Protein AF-A0AAD7CFI3-F1 (afdb_monomer)

Sequence (195 aa):
MQENLNSSLKSLKVAELRDILASVDQPAPKATKPDLIARIVASKEATAAYNAKYAPKDDLLAPPEDLDWDNVNAPEESVEPKPTKPASKPAAEEQAKPVDPPPLTTVAPVTTPAPATNDDELEKRKKRAERFGIPLVEARPPISKKVAPPAAAKQVDVAEKLDSRASKFGTKRAAVEVDEEEESRRKRRAERFGT

Mean predicted aligned error: 23.48 Å

pLDDT: mean 72.65, std 18.02, range [39.97, 97.38]

Structure (mmCIF, N/CA/C/O backbone):
data_AF-A0AAD7CFI3-F1
#
_entry.id   AF-A0AAD7CFI3-F1
#
loop_
_atom_site.group_PDB
_atom_site.id
_atom_site.type_symbol
_atom_site.label_atom_id
_atom_site.label_alt_id
_atom_site.label_comp_id
_atom_site.label_asym_id
_atom_site.label_entity_id
_atom_site.label_seq_id
_atom_site.pdbx_PDB_ins_code
_atom_site.Cartn_x
_atom_site.Cartn_y
_atom_site.Cartn_z
_atom_site.occupancy
_atom_site.B_iso_or_equiv
_atom_site.auth_seq_id
_atom_site.auth_comp_id
_atom_site.auth_asym_id
_atom_site.auth_atom_id
_atom_site.pdbx_PDB_model_num
ATOM 1 N N . MET A 1 1 ? 13.999 8.592 -10.557 1.00 67.50 1 MET A N 1
ATOM 2 C CA . MET A 1 1 ? 12.860 7.831 -11.131 1.00 67.50 1 MET A CA 1
ATOM 3 C C . MET A 1 1 ? 12.320 6.739 -10.204 1.00 67.50 1 MET A C 1
ATOM 5 O O . MET A 1 1 ? 11.107 6.639 -10.081 1.00 67.50 1 MET A O 1
ATOM 9 N N . GL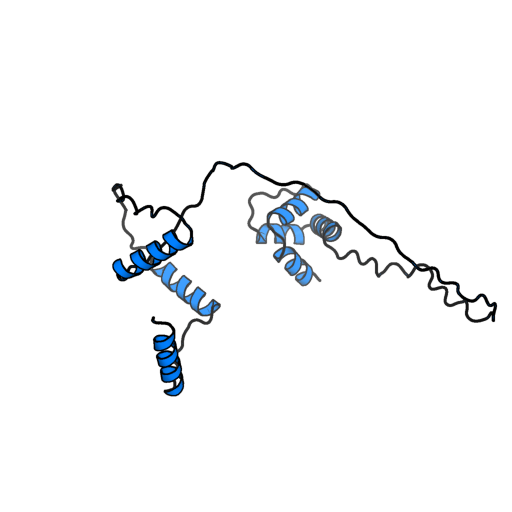N A 1 2 ? 13.160 5.950 -9.520 1.00 81.00 2 GLN A N 1
ATOM 10 C CA . GLN A 1 2 ? 12.676 4.859 -8.653 1.00 81.00 2 GLN A CA 1
ATOM 11 C C . GLN A 1 2 ? 11.820 5.316 -7.461 1.00 81.00 2 GLN A C 1
ATOM 13 O O . GLN A 1 2 ? 10.895 4.603 -7.088 1.00 81.00 2 GLN A O 1
ATOM 18 N N . GLU A 1 3 ? 12.074 6.492 -6.878 1.00 87.62 3 GLU A N 1
ATOM 19 C CA . GLU A 1 3 ? 11.280 6.992 -5.743 1.00 87.62 3 GLU A CA 1
ATOM 20 C C . GLU A 1 3 ? 9.815 7.257 -6.112 1.00 87.62 3 GLU A C 1
ATOM 22 O O . GLU A 1 3 ? 8.919 6.866 -5.362 1.00 87.62 3 GLU A O 1
ATOM 27 N N . ASN A 1 4 ? 9.564 7.824 -7.299 1.00 89.81 4 ASN A N 1
ATOM 28 C CA . ASN A 1 4 ? 8.210 8.056 -7.811 1.00 89.81 4 ASN A CA 1
ATOM 29 C C . ASN A 1 4 ? 7.466 6.732 -8.012 1.00 89.81 4 ASN A C 1
ATOM 31 O O . ASN A 1 4 ? 6.341 6.587 -7.540 1.00 89.81 4 ASN A O 1
ATOM 35 N N . LEU A 1 5 ? 8.128 5.736 -8.613 1.00 91.88 5 LEU A N 1
ATOM 36 C CA . LEU A 1 5 ? 7.579 4.385 -8.752 1.00 91.88 5 LEU A CA 1
ATOM 37 C C . LEU A 1 5 ? 7.242 3.780 -7.381 1.00 91.88 5 LEU A C 1
ATOM 39 O O . LEU A 1 5 ? 6.164 3.228 -7.190 1.00 91.88 5 LEU A O 1
ATOM 43 N N . ASN A 1 6 ? 8.139 3.920 -6.404 1.00 93.38 6 ASN A N 1
ATOM 44 C CA . ASN A 1 6 ? 7.929 3.411 -5.051 1.00 93.38 6 ASN A CA 1
ATOM 45 C C . ASN A 1 6 ? 6.732 4.085 -4.364 1.00 93.38 6 ASN A C 1
ATOM 47 O O . ASN A 1 6 ? 5.983 3.425 -3.648 1.00 93.38 6 ASN A O 1
ATOM 51 N N . SER A 1 7 ? 6.532 5.387 -4.583 1.00 94.62 7 SER A N 1
ATOM 52 C CA . SER A 1 7 ? 5.362 6.118 -4.084 1.00 94.62 7 SER A CA 1
ATOM 53 C C . SER A 1 7 ? 4.061 5.572 -4.684 1.00 94.62 7 SER A C 1
ATOM 55 O O . SER A 1 7 ? 3.131 5.247 -3.943 1.00 94.62 7 SER A O 1
ATOM 57 N N . SER A 1 8 ? 4.026 5.356 -6.002 1.00 93.38 8 SER A N 1
ATOM 58 C CA . SER A 1 8 ? 2.858 4.785 -6.683 1.00 93.38 8 SER A CA 1
ATOM 59 C C . SER A 1 8 ? 2.594 3.320 -6.301 1.00 93.38 8 SER A C 1
ATOM 61 O O . SER A 1 8 ? 1.452 2.918 -6.109 1.00 93.38 8 SER A O 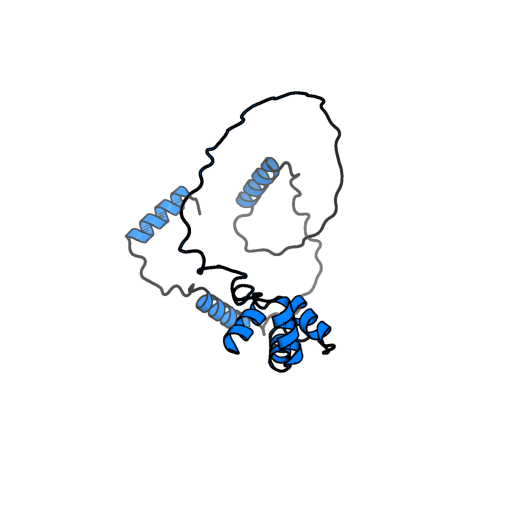1
ATOM 63 N N . LEU A 1 9 ? 3.634 2.513 -6.077 1.00 95.38 9 LEU A N 1
ATOM 64 C CA . LEU A 1 9 ? 3.475 1.144 -5.565 1.00 95.38 9 LEU A CA 1
ATOM 65 C C . LEU A 1 9 ? 2.990 1.120 -4.103 1.00 95.38 9 LEU A C 1
ATOM 67 O O . LEU A 1 9 ? 2.277 0.204 -3.688 1.00 95.38 9 LEU A O 1
ATOM 71 N N . LYS A 1 10 ? 3.337 2.134 -3.301 1.00 96.38 10 LYS A N 1
ATOM 72 C CA . LYS A 1 10 ? 2.855 2.275 -1.916 1.00 96.38 10 LYS A CA 1
ATOM 73 C C . LYS A 1 10 ? 1.387 2.690 -1.837 1.00 96.38 10 LYS A C 1
ATOM 75 O O . LYS A 1 10 ? 0.757 2.363 -0.825 1.00 96.38 10 LYS A O 1
ATOM 80 N N . SER A 1 11 ? 0.833 3.358 -2.849 1.00 95.75 11 SER A N 1
ATOM 81 C CA . SER A 1 11 ? -0.590 3.723 -2.883 1.00 95.75 11 SER A CA 1
ATOM 82 C C . SER A 1 11 ? -1.501 2.566 -3.323 1.00 95.75 11 SER A C 1
ATOM 84 O O . SER A 1 11 ? -2.639 2.498 -2.858 1.00 95.75 11 SER A O 1
ATOM 86 N N . LEU A 1 12 ? -0.991 1.604 -4.101 1.00 96.00 12 LEU A N 1
ATOM 87 C CA . LEU A 1 12 ? -1.715 0.391 -4.519 1.00 96.00 12 LEU A CA 1
ATOM 88 C C . LEU A 1 12 ? -2.088 -0.529 -3.347 1.00 96.00 12 LEU A C 1
ATOM 90 O O . LEU A 1 12 ? -1.440 -0.547 -2.293 1.00 96.00 12 LEU A O 1
ATOM 94 N N . LYS A 1 13 ? -3.129 -1.344 -3.514 1.00 97.38 13 LYS A N 1
ATOM 95 C CA . LYS A 1 13 ? -3.549 -2.351 -2.522 1.00 97.38 13 LYS A CA 1
ATOM 96 C C . LYS A 1 13 ? -2.691 -3.617 -2.622 1.00 97.38 13 LYS A C 1
ATOM 98 O O . LYS A 1 13 ? -2.106 -3.922 -3.651 1.00 97.38 13 LYS A O 1
ATOM 103 N N . VAL A 1 14 ? -2.654 -4.412 -1.545 1.00 95.81 14 VAL A N 1
ATOM 104 C CA . VAL A 1 14 ? -1.916 -5.696 -1.516 1.00 95.81 14 VAL A CA 1
ATOM 105 C C . VAL A 1 14 ? -2.400 -6.663 -2.604 1.00 95.81 14 VAL A C 1
ATOM 107 O O . VAL A 1 14 ? -1.588 -7.412 -3.133 1.00 95.81 14 VAL A O 1
ATOM 110 N N . ALA A 1 15 ? -3.692 -6.638 -2.946 1.00 95.94 15 ALA A N 1
ATOM 111 C CA . ALA 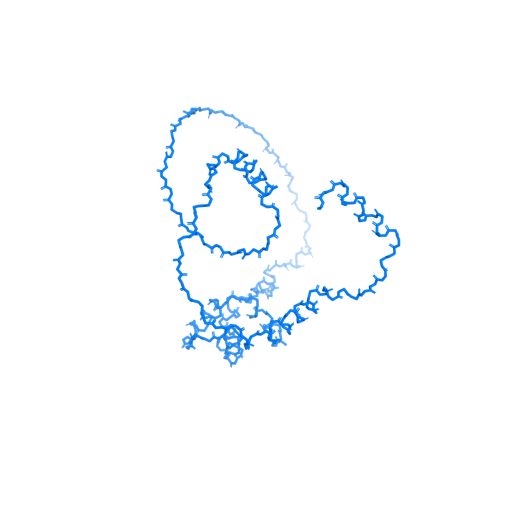A 1 15 ? -4.244 -7.434 -4.042 1.00 95.94 15 ALA A CA 1
ATOM 112 C C . ALA A 1 15 ? -3.621 -7.044 -5.393 1.00 95.94 15 ALA A C 1
ATOM 114 O O . ALA A 1 15 ? -3.042 -7.893 -6.051 1.00 95.94 15 ALA A O 1
ATOM 115 N N . GLU A 1 16 ? -3.602 -5.752 -5.726 1.00 96.50 16 GLU A N 1
ATOM 116 C CA . GLU A 1 16 ? -3.036 -5.241 -6.984 1.00 96.50 16 GLU A CA 1
ATOM 117 C C . GLU A 1 16 ? -1.533 -5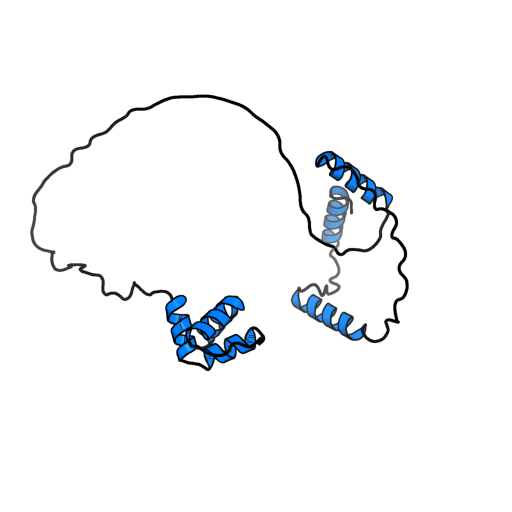.538 -7.103 1.00 96.50 16 GLU A C 1
ATOM 119 O O . GLU A 1 16 ? -1.050 -5.937 -8.159 1.00 96.50 16 GLU A O 1
ATOM 124 N N . LEU A 1 17 ? -0.786 -5.421 -5.998 1.00 96.31 17 LEU A N 1
ATOM 125 C CA . LEU A 1 17 ? 0.632 -5.797 -5.963 1.00 96.31 17 LEU A CA 1
ATOM 126 C C . LEU A 1 17 ? 0.837 -7.297 -6.231 1.00 96.31 17 LEU A C 1
AT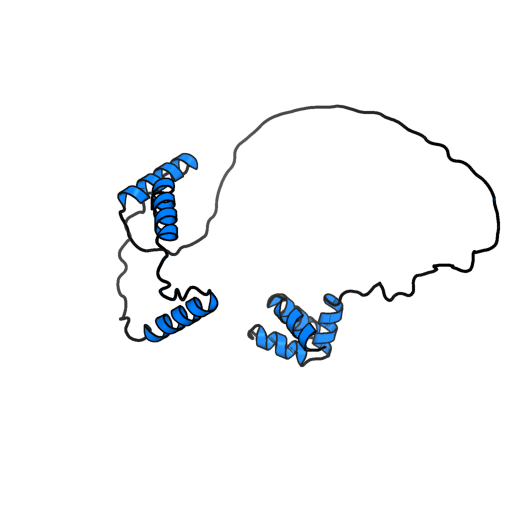OM 128 O O . LEU A 1 17 ? 1.809 -7.680 -6.881 1.00 96.31 17 LEU A O 1
ATOM 132 N N . ARG A 1 18 ? -0.072 -8.156 -5.753 1.00 95.75 18 ARG A N 1
ATOM 133 C CA . ARG A 1 18 ? -0.041 -9.593 -6.065 1.00 95.75 18 ARG A CA 1
ATOM 134 C C . ARG A 1 18 ? -0.427 -9.862 -7.511 1.00 95.75 18 ARG A C 1
ATOM 136 O O . ARG A 1 18 ? 0.218 -10.698 -8.125 1.00 95.75 18 ARG A O 1
ATOM 143 N N . ASP A 1 19 ? -1.396 -9.139 -8.059 1.00 95.81 19 ASP A N 1
ATOM 144 C CA . ASP A 1 19 ? -1.834 -9.297 -9.450 1.00 95.81 19 ASP A CA 1
ATOM 145 C C . ASP A 1 19 ? -0.734 -8.906 -10.446 1.00 95.81 19 ASP A C 1
ATOM 147 O O . ASP A 1 19 ? -0.603 -9.522 -11.504 1.00 95.81 19 ASP A O 1
ATOM 151 N N . ILE A 1 20 ? 0.083 -7.898 -10.116 1.00 95.06 20 ILE A N 1
ATOM 152 C CA . ILE A 1 20 ? 1.267 -7.536 -10.910 1.00 95.06 20 ILE A CA 1
ATOM 153 C C . ILE A 1 20 ? 2.275 -8.688 -10.907 1.00 95.06 20 ILE A C 1
ATOM 155 O O . ILE A 1 20 ? 2.743 -9.081 -11.970 1.00 95.06 20 ILE A O 1
ATOM 159 N N . LEU A 1 21 ? 2.578 -9.267 -9.742 1.00 95.31 21 LEU A N 1
ATOM 160 C CA . LEU A 1 21 ? 3.504 -10.402 -9.646 1.00 95.31 21 LEU A CA 1
ATOM 161 C C . LEU A 1 21 ? 2.945 -11.668 -10.310 1.00 95.31 21 LEU A C 1
ATOM 163 O O . LEU A 1 21 ? 3.682 -12.375 -10.987 1.00 95.31 21 LEU A O 1
ATOM 167 N N . ALA A 1 22 ? 1.642 -11.914 -10.184 1.00 95.38 22 ALA A N 1
ATOM 168 C CA . ALA A 1 22 ? 0.967 -13.023 -10.844 1.00 95.38 22 ALA A CA 1
ATOM 169 C C . ALA A 1 22 ? 1.002 -12.888 -12.373 1.00 95.38 22 ALA A C 1
ATOM 171 O O . ALA A 1 22 ? 1.146 -13.891 -13.05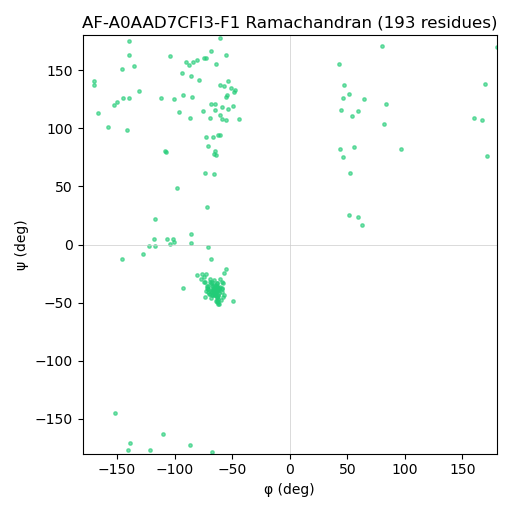6 1.00 95.38 22 ALA A O 1
ATOM 172 N N . SER A 1 23 ? 0.939 -11.667 -12.924 1.00 93.94 23 SER A N 1
ATOM 173 C CA . SER A 1 23 ? 1.035 -11.464 -14.381 1.00 93.94 23 SER A CA 1
ATOM 174 C C . SER A 1 23 ? 2.407 -11.772 -14.990 1.00 93.94 23 SER A C 1
ATOM 176 O O . SER A 1 23 ? 2.511 -11.851 -16.207 1.00 93.94 23 SER A O 1
ATOM 178 N N . VAL A 1 24 ? 3.439 -11.942 -14.162 1.00 95.12 24 VAL A N 1
ATOM 179 C CA . VAL A 1 24 ? 4.794 -12.349 -14.577 1.00 95.12 24 VAL A CA 1
ATOM 180 C C . VAL A 1 24 ? 5.194 -13.694 -13.963 1.00 95.12 24 VAL A C 1
ATOM 182 O O . VAL A 1 24 ? 6.379 -13.973 -13.805 1.00 95.12 24 VAL A O 1
ATOM 185 N N . ASP A 1 25 ? 4.210 -14.504 -13.551 1.00 93.25 25 ASP A N 1
ATOM 186 C CA . ASP A 1 25 ? 4.401 -15.823 -12.929 1.00 93.25 25 ASP A CA 1
ATOM 187 C C . ASP A 1 25 ? 5.378 -15.821 -11.734 1.00 93.25 25 ASP A C 1
ATOM 189 O O . ASP A 1 25 ? 5.985 -16.833 -11.372 1.00 93.25 25 ASP A O 1
ATOM 193 N N . GLN A 1 26 ? 5.520 -14.671 -11.067 1.00 88.69 26 GLN A N 1
ATOM 194 C CA . GLN A 1 26 ? 6.365 -14.529 -9.890 1.00 88.69 26 GLN A CA 1
ATOM 195 C C . GLN A 1 26 ? 5.582 -14.964 -8.647 1.00 88.69 26 GLN A C 1
ATOM 197 O O . GLN A 1 26 ? 4.503 -14.429 -8.367 1.00 88.69 26 GLN A O 1
ATOM 202 N N . PRO A 1 27 ? 6.119 -15.892 -7.833 1.00 84.81 27 PRO A N 1
ATOM 203 C CA . PRO A 1 27 ? 5.420 -16.357 -6.652 1.00 84.81 27 PRO A CA 1
ATOM 204 C C . PRO A 1 27 ? 5.259 -15.206 -5.658 1.00 84.81 27 PRO A C 1
ATOM 206 O O . PRO A 1 27 ? 6.233 -14.634 -5.158 1.00 84.81 27 PRO A O 1
ATOM 209 N N . ALA A 1 28 ? 4.008 -14.902 -5.325 1.00 81.19 28 ALA A N 1
ATOM 210 C CA . ALA A 1 28 ? 3.638 -13.960 -4.281 1.00 81.19 28 ALA A CA 1
ATOM 211 C C . ALA A 1 28 ? 3.092 -14.738 -3.069 1.00 81.19 28 ALA A C 1
ATOM 213 O O . ALA A 1 28 ? 1.873 -14.836 -2.895 1.00 81.19 28 ALA A O 1
ATOM 214 N N . PRO A 1 29 ? 3.962 -15.319 -2.212 1.00 80.62 29 PRO A N 1
ATOM 215 C CA . PRO A 1 29 ? 3.519 -15.914 -0.957 1.00 80.62 29 PRO A CA 1
ATOM 216 C C . PRO A 1 29 ? 2.848 -14.843 -0.081 1.00 80.62 29 PRO A C 1
ATOM 218 O O . PRO A 1 29 ? 2.787 -13.667 -0.445 1.00 80.62 29 PRO A O 1
ATOM 221 N N . LYS A 1 30 ? 2.342 -15.228 1.098 1.00 87.94 30 LYS A N 1
ATOM 222 C CA . LYS A 1 30 ? 1.767 -14.311 2.104 1.00 87.94 30 LYS A CA 1
ATOM 223 C C . LYS A 1 30 ? 2.834 -13.365 2.698 1.00 87.94 30 LYS A C 1
ATOM 225 O O . LYS A 1 30 ? 3.096 -13.384 3.893 1.00 87.94 30 LYS A O 1
ATOM 230 N N . ALA A 1 31 ? 3.457 -12.562 1.848 1.00 93.12 31 ALA A N 1
ATOM 231 C CA . ALA A 1 31 ? 4.435 -11.548 2.166 1.00 93.12 31 ALA A CA 1
ATOM 232 C C . ALA A 1 31 ? 3.720 -10.254 2.562 1.00 93.12 31 ALA A C 1
ATOM 234 O O . ALA A 1 31 ? 2.548 -10.029 2.215 1.00 93.12 31 ALA A O 1
ATOM 235 N N . THR A 1 32 ? 4.421 -9.412 3.311 1.00 95.88 32 THR A N 1
ATOM 236 C CA . THR A 1 32 ? 3.881 -8.121 3.727 1.00 95.88 32 THR A CA 1
ATOM 237 C C . THR A 1 32 ? 3.833 -7.159 2.534 1.00 95.88 32 THR A C 1
ATOM 239 O O . THR A 1 32 ? 4.506 -7.360 1.523 1.00 95.88 32 THR A O 1
ATOM 242 N N . LYS A 1 33 ? 3.026 -6.092 2.622 1.00 95.94 33 LYS A N 1
ATOM 243 C CA . LYS A 1 33 ? 2.964 -5.063 1.568 1.00 95.94 33 LYS A CA 1
ATOM 244 C C . LYS A 1 33 ? 4.356 -4.551 1.137 1.00 95.94 33 LYS A C 1
ATOM 246 O O . LYS A 1 33 ? 4.590 -4.526 -0.070 1.00 95.94 33 LYS A O 1
ATOM 251 N N . PRO A 1 34 ? 5.278 -4.166 2.047 1.00 96.56 34 PRO A N 1
ATOM 252 C CA . PRO A 1 34 ? 6.603 -3.702 1.636 1.00 96.56 34 PRO A CA 1
ATOM 253 C C . PRO A 1 34 ? 7.429 -4.782 0.927 1.00 96.56 34 PRO A C 1
ATOM 255 O O . PRO A 1 34 ? 8.139 -4.446 -0.015 1.00 96.56 34 PRO A O 1
ATOM 258 N N . ASP A 1 35 ? 7.290 -6.061 1.287 1.00 95.94 35 ASP A N 1
ATOM 259 C CA . ASP A 1 35 ? 8.009 -7.154 0.612 1.00 95.94 35 ASP A CA 1
ATOM 260 C C . ASP A 1 35 ? 7.555 -7.331 -0.841 1.00 95.94 35 ASP A C 1
ATOM 262 O O . ASP A 1 35 ? 8.366 -7.593 -1.730 1.00 95.94 35 ASP A O 1
ATOM 266 N N . LEU A 1 36 ? 6.251 -7.179 -1.097 1.00 96.31 36 LEU A N 1
ATOM 267 C CA . LEU A 1 36 ? 5.700 -7.236 -2.453 1.00 96.31 36 LEU A CA 1
ATOM 268 C C . LEU A 1 36 ? 6.211 -6.065 -3.296 1.00 96.31 36 LEU A C 1
ATOM 270 O O . LEU A 1 36 ? 6.613 -6.263 -4.439 1.00 96.31 36 LEU A O 1
ATOM 274 N N . ILE A 1 37 ? 6.261 -4.862 -2.715 1.00 96.44 37 ILE A N 1
ATOM 275 C CA . ILE A 1 37 ? 6.817 -3.675 -3.378 1.00 96.44 37 ILE A CA 1
ATOM 276 C C . ILE A 1 37 ? 8.305 -3.883 -3.677 1.00 96.44 37 ILE A C 1
ATOM 278 O O . ILE A 1 37 ? 8.738 -3.627 -4.797 1.00 96.44 37 ILE A O 1
ATOM 282 N N . ALA A 1 38 ? 9.077 -4.395 -2.715 1.00 95.81 38 ALA A N 1
ATOM 283 C CA . ALA A 1 38 ? 10.496 -4.681 -2.903 1.00 95.81 38 ALA A CA 1
ATOM 284 C C . ALA A 1 38 ? 10.730 -5.685 -4.043 1.00 95.81 38 ALA A C 1
ATOM 286 O O . ALA A 1 38 ? 11.613 -5.467 -4.868 1.00 95.81 38 ALA A O 1
ATOM 287 N N . ARG A 1 39 ? 9.902 -6.734 -4.151 1.00 94.81 39 ARG A N 1
ATOM 288 C CA . ARG A 1 39 ? 9.965 -7.686 -5.276 1.00 94.81 39 ARG A CA 1
ATOM 289 C C . ARG A 1 39 ? 9.628 -7.046 -6.613 1.00 94.81 39 ARG A C 1
ATOM 291 O O . ARG A 1 39 ? 10.331 -7.305 -7.583 1.00 94.81 39 ARG A O 1
ATOM 298 N N . ILE A 1 40 ? 8.584 -6.218 -6.669 1.00 95.38 40 ILE A N 1
ATOM 299 C CA . ILE A 1 40 ? 8.209 -5.527 -7.909 1.00 95.38 40 ILE A CA 1
ATOM 300 C C . ILE A 1 40 ? 9.339 -4.602 -8.352 1.00 95.38 40 ILE A C 1
ATOM 302 O O . ILE A 1 40 ? 9.697 -4.621 -9.517 1.00 95.38 40 ILE A O 1
ATOM 306 N N . VAL A 1 41 ? 9.948 -3.842 -7.438 1.00 95.19 41 VAL A N 1
ATOM 307 C CA . VAL A 1 41 ? 11.072 -2.949 -7.770 1.00 95.19 41 VAL A CA 1
ATOM 308 C C . VAL A 1 41 ? 12.334 -3.733 -8.157 1.00 95.19 41 VAL A C 1
ATOM 310 O O . VAL A 1 41 ? 13.093 -3.275 -9.008 1.00 95.19 41 VAL A O 1
ATOM 313 N N . ALA A 1 42 ? 12.559 -4.911 -7.568 1.00 94.88 42 ALA A N 1
ATOM 314 C CA . ALA A 1 42 ? 13.687 -5.777 -7.910 1.00 94.88 42 ALA A CA 1
ATOM 315 C C . ALA A 1 42 ? 13.520 -6.481 -9.271 1.00 94.88 42 ALA A C 1
ATOM 317 O O . ALA A 1 42 ? 14.515 -6.723 -9.956 1.00 94.88 42 ALA A O 1
ATOM 318 N N . SER A 1 43 ? 12.287 -6.806 -9.676 1.00 94.00 43 SER A N 1
ATOM 319 C CA . SER A 1 43 ? 11.991 -7.484 -10.943 1.00 94.00 43 SER A CA 1
ATOM 320 C C . SER A 1 43 ? 11.612 -6.493 -12.045 1.00 94.00 43 SER A C 1
ATOM 322 O O . SER A 1 43 ? 10.546 -5.877 -12.022 1.00 94.00 43 SER A O 1
ATOM 324 N N . LYS A 1 44 ? 12.461 -6.388 -13.075 1.00 93.88 44 LYS A N 1
ATOM 325 C CA . LYS A 1 44 ? 12.194 -5.527 -14.240 1.00 93.88 44 LYS A CA 1
ATOM 326 C C . LYS A 1 44 ? 10.897 -5.907 -14.959 1.00 93.88 44 LYS A C 1
ATOM 328 O O . LYS A 1 44 ? 10.148 -5.023 -15.363 1.00 93.88 44 LYS A O 1
ATOM 333 N N . GLU A 1 45 ? 10.594 -7.196 -15.059 1.00 96.00 45 GLU A N 1
ATOM 334 C CA . GLU A 1 45 ? 9.362 -7.682 -15.689 1.00 96.00 45 GLU A CA 1
ATOM 335 C C . GLU A 1 45 ? 8.123 -7.237 -14.904 1.00 96.00 45 GLU A C 1
ATOM 337 O O . GLU A 1 45 ? 7.160 -6.741 -15.488 1.00 96.00 45 GLU A O 1
ATOM 342 N N . ALA A 1 46 ? 8.177 -7.302 -13.570 1.00 95.19 46 ALA A N 1
ATOM 343 C CA . ALA A 1 46 ? 7.092 -6.821 -12.719 1.00 95.19 46 ALA A CA 1
ATOM 344 C C . ALA A 1 46 ? 6.907 -5.299 -12.836 1.00 95.19 46 ALA A C 1
ATOM 346 O O . ALA A 1 46 ? 5.773 -4.818 -12.887 1.00 95.19 46 ALA A O 1
ATOM 347 N N . THR A 1 47 ? 7.998 -4.526 -12.931 1.00 93.94 47 THR A N 1
ATOM 348 C CA . THR A 1 47 ? 7.888 -3.081 -13.197 1.00 93.94 47 THR A CA 1
ATOM 349 C C . THR A 1 47 ? 7.282 -2.781 -14.568 1.00 93.94 47 THR A C 1
ATOM 351 O O . THR A 1 47 ? 6.481 -1.855 -14.681 1.00 93.94 47 THR A O 1
ATOM 354 N N . ALA A 1 48 ? 7.597 -3.575 -15.598 1.00 93.81 48 ALA A N 1
ATOM 355 C CA . ALA A 1 48 ? 7.016 -3.424 -16.929 1.00 93.81 48 ALA A CA 1
ATOM 356 C C . ALA A 1 48 ? 5.513 -3.744 -16.924 1.00 93.81 48 ALA A C 1
ATOM 358 O O . ALA A 1 48 ? 4.724 -2.969 -17.461 1.00 93.81 48 ALA A O 1
ATOM 359 N N . ALA A 1 49 ? 5.102 -4.817 -16.241 1.00 93.69 49 ALA A N 1
ATOM 360 C CA . ALA A 1 49 ? 3.694 -5.168 -16.060 1.00 93.69 49 ALA A CA 1
ATOM 361 C C . ALA A 1 49 ? 2.917 -4.098 -15.269 1.00 93.69 49 ALA A C 1
ATOM 363 O O . ALA A 1 49 ? 1.770 -3.791 -15.599 1.00 93.69 49 ALA A O 1
ATOM 364 N N . TYR A 1 50 ? 3.542 -3.491 -14.253 1.00 94.88 50 TYR A N 1
ATOM 365 C CA . TYR A 1 50 ? 2.977 -2.337 -13.550 1.00 94.88 50 TYR A CA 1
ATOM 366 C C . TYR A 1 50 ? 2.799 -1.143 -14.497 1.00 94.88 50 TYR A C 1
ATOM 368 O O . TYR A 1 50 ? 1.707 -0.585 -14.571 1.00 94.88 50 TYR A O 1
ATOM 376 N N . ASN A 1 51 ? 3.831 -0.781 -15.263 1.00 92.56 51 ASN A N 1
ATOM 377 C CA . ASN A 1 51 ? 3.756 0.338 -16.202 1.00 92.56 51 ASN A CA 1
ATOM 378 C C . ASN A 1 51 ? 2.698 0.094 -17.290 1.00 92.56 51 ASN A C 1
ATOM 380 O O . ASN A 1 51 ? 1.920 0.988 -17.587 1.00 92.56 51 ASN A O 1
ATOM 384 N N . ALA A 1 52 ? 2.576 -1.123 -17.821 1.00 91.19 52 ALA A N 1
ATOM 385 C CA . ALA A 1 52 ? 1.548 -1.451 -18.810 1.00 91.19 52 ALA A CA 1
ATOM 386 C C . ALA A 1 52 ? 0.110 -1.245 -18.287 1.00 91.19 52 ALA A C 1
ATOM 388 O O . ALA A 1 52 ? -0.795 -0.935 -19.061 1.00 91.19 52 ALA A O 1
ATOM 389 N N . LYS A 1 53 ? -0.106 -1.414 -16.975 1.00 90.44 53 LYS A N 1
ATOM 390 C CA . LYS A 1 53 ? -1.422 -1.275 -16.331 1.00 90.44 53 LYS A CA 1
ATOM 391 C C . LYS A 1 53 ? -1.694 0.130 -15.790 1.00 90.44 53 LYS A C 1
ATOM 393 O O . LYS A 1 53 ? -2.836 0.577 -15.837 1.00 90.44 53 LYS A O 1
ATOM 398 N N . TYR A 1 54 ? -0.674 0.791 -15.246 1.00 89.25 54 TYR A N 1
ATOM 399 C CA . TYR A 1 54 ? -0.821 1.994 -14.421 1.00 89.25 54 TYR A CA 1
ATOM 400 C C . TYR A 1 54 ? 0.029 3.176 -14.873 1.00 89.25 54 TYR A C 1
ATOM 402 O O . TYR A 1 54 ? -0.132 4.262 -14.311 1.00 89.25 54 TYR A O 1
ATOM 410 N N . ALA A 1 55 ? 0.944 3.005 -15.835 1.00 83.56 55 ALA A N 1
ATOM 411 C CA . ALA A 1 55 ? 1.582 4.178 -16.409 1.00 83.56 55 ALA A CA 1
ATOM 412 C C . ALA A 1 55 ? 0.480 5.042 -17.032 1.00 83.56 55 ALA A C 1
ATOM 414 O O . ALA A 1 55 ? -0.428 4.494 -17.672 1.00 83.56 55 ALA A O 1
ATOM 415 N N . PRO A 1 56 ? 0.531 6.370 -16.834 1.00 75.25 56 PRO A N 1
ATOM 416 C CA . PRO A 1 56 ? -0.282 7.255 -17.642 1.00 75.25 56 PRO A CA 1
ATOM 417 C C . PRO A 1 56 ? 0.051 6.892 -19.085 1.00 75.25 56 PRO A C 1
ATOM 419 O O . PRO A 1 56 ? 1.214 6.948 -19.485 1.00 75.25 56 PRO A O 1
ATOM 422 N N . LYS A 1 57 ? -0.946 6.392 -19.822 1.00 66.19 57 LYS A N 1
ATOM 423 C CA . LYS A 1 57 ? -0.837 6.247 -21.267 1.00 66.19 57 LYS A CA 1
ATOM 424 C C . LYS A 1 57 ? -0.662 7.668 -21.754 1.00 66.19 57 LYS A C 1
ATOM 426 O O . LYS A 1 57 ? -1.633 8.413 -21.835 1.00 66.19 57 LYS A O 1
ATOM 431 N N . ASP A 1 58 ? 0.592 8.052 -21.920 1.00 53.78 58 ASP A N 1
ATOM 432 C CA . ASP A 1 58 ? 1.020 9.349 -22.407 1.00 53.78 58 ASP A CA 1
ATOM 433 C C . ASP A 1 58 ? 0.737 9.367 -23.915 1.00 53.78 58 ASP A C 1
ATOM 435 O O . ASP A 1 58 ? 1.620 9.464 -24.760 1.00 53.78 58 ASP A O 1
ATOM 439 N N . ASP A 1 59 ? -0.550 9.234 -24.242 1.00 56.47 59 ASP A N 1
ATOM 440 C CA . ASP A 1 59 ? -1.189 9.440 -25.544 1.00 56.47 59 ASP A CA 1
ATOM 441 C C . ASP A 1 59 ? -1.239 10.944 -25.879 1.00 56.47 59 ASP A C 1
ATOM 443 O O . ASP A 1 59 ? -2.179 11.472 -26.457 1.00 56.47 59 ASP A O 1
ATOM 447 N N . LEU A 1 60 ? -0.220 11.660 -25.405 1.00 60.38 60 LEU A N 1
ATOM 448 C CA . LEU A 1 60 ? 0.089 13.064 -25.639 1.00 60.38 60 LEU A CA 1
ATOM 449 C C . LEU A 1 60 ? 1.496 13.203 -26.249 1.00 60.38 60 LEU A C 1
ATOM 451 O O . LEU A 1 60 ? 1.931 14.313 -26.542 1.00 60.38 60 LEU A O 1
ATOM 455 N N . LEU A 1 61 ? 2.207 12.079 -26.439 1.00 60.41 61 LEU A N 1
ATOM 456 C CA . LEU A 1 61 ? 3.436 11.974 -27.227 1.00 60.41 61 LEU A CA 1
ATOM 457 C C . LEU A 1 61 ? 3.222 11.327 -28.598 1.00 60.41 61 LEU A C 1
ATOM 459 O O . LEU A 1 61 ? 4.191 11.197 -29.349 1.00 60.41 61 LEU A O 1
ATOM 463 N N . ALA A 1 62 ? 1.991 10.943 -28.951 1.00 63.47 62 ALA A N 1
ATOM 464 C CA . ALA A 1 62 ? 1.663 10.845 -30.364 1.00 63.47 62 ALA A CA 1
ATOM 465 C C . ALA A 1 62 ? 1.912 12.248 -30.945 1.00 63.47 62 ALA A C 1
ATOM 467 O O . ALA A 1 62 ? 1.308 13.208 -30.450 1.00 63.47 62 ALA A O 1
ATOM 468 N N . PRO A 1 63 ? 2.837 12.413 -31.914 1.00 64.00 63 PRO A N 1
ATOM 469 C CA . PRO A 1 63 ? 2.881 13.643 -32.689 1.00 64.00 63 PRO A CA 1
ATOM 470 C C . PRO A 1 63 ? 1.443 13.904 -33.138 1.00 64.00 63 PRO A C 1
ATOM 472 O O . PRO A 1 63 ? 0.807 12.940 -33.572 1.00 64.00 63 PRO A O 1
ATOM 475 N N . PRO A 1 64 ? 0.899 15.121 -32.958 1.00 64.94 64 PRO A N 1
ATOM 476 C CA . PRO A 1 64 ? -0.457 15.404 -33.398 1.00 64.94 64 PRO A CA 1
ATOM 477 C C . PRO A 1 64 ? -0.585 14.914 -34.839 1.00 64.94 64 PRO A C 1
ATOM 479 O O . PRO A 1 64 ? 0.190 15.352 -35.689 1.00 64.94 64 PRO A O 1
ATOM 482 N N . GLU A 1 65 ? -1.493 13.965 -35.080 1.00 65.44 65 GLU A N 1
ATOM 483 C CA . GLU A 1 65 ? -1.950 13.668 -36.433 1.00 65.44 65 GLU A CA 1
ATOM 484 C C . GLU A 1 65 ? -2.456 15.003 -36.991 1.00 65.44 65 GLU A C 1
ATOM 486 O O . GLU A 1 65 ? -3.435 15.574 -36.510 1.00 65.44 65 GLU A O 1
ATOM 491 N N . ASP A 1 66 ? -1.664 15.544 -37.912 1.00 60.00 66 ASP A N 1
ATOM 492 C CA . ASP A 1 66 ? -2.013 16.571 -38.879 1.00 60.00 66 ASP A CA 1
ATOM 493 C C . ASP A 1 66 ? -2.655 17.852 -38.309 1.00 60.00 66 ASP A C 1
ATOM 495 O O . ASP A 1 66 ? -3.733 18.280 -38.722 1.00 60.00 66 ASP A O 1
ATOM 499 N N . LEU A 1 67 ? -1.931 18.576 -37.441 1.00 50.75 67 LEU A N 1
ATOM 500 C CA . LEU A 1 67 ? -1.985 20.041 -37.558 1.00 50.75 67 LEU A CA 1
ATOM 501 C C . LEU A 1 67 ? -1.218 20.431 -38.828 1.00 50.75 67 LEU A C 1
ATOM 503 O O . LEU A 1 67 ? -0.031 20.758 -38.786 1.00 50.75 67 LEU A O 1
ATOM 507 N N . ASP A 1 68 ? -1.932 20.369 -39.947 1.00 58.81 68 ASP A N 1
ATOM 508 C CA . ASP A 1 68 ? -1.521 20.812 -41.276 1.00 58.81 68 ASP A CA 1
ATOM 509 C C . ASP A 1 68 ? -1.349 22.349 -41.271 1.00 58.81 68 ASP A C 1
ATOM 511 O O . ASP A 1 68 ? -2.220 23.122 -41.673 1.00 58.81 68 ASP A O 1
ATOM 515 N N . TRP A 1 69 ? -0.231 22.828 -40.717 1.00 63.34 69 TRP A N 1
ATOM 516 C CA . TRP A 1 69 ? 0.126 24.256 -40.673 1.00 63.34 69 TRP A CA 1
ATOM 517 C C . TRP A 1 69 ? 0.506 24.829 -42.048 1.00 63.34 69 TRP A C 1
ATOM 519 O O . TRP A 1 69 ? 0.746 26.032 -42.151 1.00 63.34 69 TRP A O 1
ATOM 529 N N . ASP A 1 70 ? 0.528 24.006 -43.101 1.00 52.41 70 ASP A N 1
ATOM 530 C CA . ASP A 1 70 ? 0.887 24.422 -44.461 1.00 52.41 70 ASP A CA 1
ATOM 531 C C . ASP A 1 70 ? -0.290 24.997 -45.272 1.00 52.41 70 ASP A C 1
ATOM 533 O O . ASP A 1 70 ? -0.112 25.423 -46.411 1.00 52.41 70 ASP A O 1
ATOM 537 N N . ASN A 1 71 ? -1.493 25.105 -44.692 1.00 51.66 71 ASN A N 1
ATOM 538 C CA . ASN A 1 71 ? -2.633 25.732 -45.369 1.00 51.66 71 ASN A CA 1
ATOM 539 C C . ASN A 1 71 ? -2.850 27.202 -44.965 1.00 51.66 71 ASN A C 1
ATOM 541 O O . ASN A 1 71 ? -3.964 27.637 -44.670 1.00 51.66 71 ASN A O 1
ATOM 545 N N . VAL A 1 72 ? -1.773 27.991 -44.987 1.00 55.03 72 VAL A N 1
ATOM 546 C CA . VAL A 1 72 ? -1.838 29.458 -45.057 1.00 55.03 72 VAL A CA 1
ATOM 547 C C . VAL A 1 72 ? -1.375 29.870 -46.448 1.00 55.03 72 VAL A C 1
ATOM 549 O O . VAL A 1 72 ? -0.215 30.224 -46.611 1.00 55.03 72 VAL A O 1
ATOM 552 N N . ASN A 1 73 ? -2.264 29.778 -47.445 1.00 59.72 73 ASN A N 1
ATOM 553 C CA . ASN A 1 73 ? -2.413 30.748 -48.546 1.00 59.72 73 ASN A CA 1
ATOM 554 C C . ASN A 1 73 ? -3.380 30.234 -49.638 1.00 59.72 73 ASN A C 1
ATOM 556 O O . ASN A 1 73 ? -2.951 29.836 -50.720 1.00 59.72 73 ASN A O 1
ATOM 560 N N . ALA A 1 74 ? -4.689 30.284 -49.386 1.00 44.84 74 ALA A N 1
ATOM 561 C CA . ALA A 1 74 ? -5.695 30.316 -50.452 1.00 44.84 74 ALA A CA 1
ATOM 562 C C . ALA A 1 74 ? -6.958 31.044 -49.943 1.00 44.84 74 ALA A C 1
ATOM 564 O O . ALA A 1 74 ? -7.518 30.620 -48.929 1.00 44.84 74 ALA A O 1
ATOM 565 N N . PRO A 1 75 ? -7.383 32.158 -50.569 1.00 52.91 75 PRO A N 1
ATOM 566 C CA . PRO A 1 75 ? -8.509 32.954 -50.097 1.00 52.91 75 PRO A CA 1
ATOM 567 C C . PRO A 1 75 ? -9.861 32.434 -50.621 1.00 52.91 75 PRO A C 1
ATOM 569 O O . PRO A 1 75 ? -9.964 31.998 -51.760 1.00 52.91 75 PRO A O 1
ATOM 572 N N . GLU A 1 76 ? -10.869 32.565 -49.753 1.00 55.81 76 GLU A N 1
ATOM 573 C CA . GLU A 1 76 ? -12.304 32.807 -50.005 1.00 55.81 76 GLU A CA 1
ATOM 574 C C . GLU A 1 76 ? -13.120 31.891 -50.945 1.00 55.81 76 GLU A C 1
ATOM 576 O O . GLU A 1 76 ? -13.088 32.023 -52.159 1.00 55.81 76 GLU A O 1
ATOM 581 N N . GLU A 1 77 ? -14.038 31.121 -50.343 1.00 49.97 77 GLU A N 1
ATOM 582 C CA . GLU A 1 77 ? -15.448 30.978 -50.768 1.00 49.97 77 GLU A CA 1
ATOM 583 C C . GLU A 1 77 ? -16.250 30.480 -49.541 1.00 49.97 77 GLU A C 1
ATOM 585 O O . GLU A 1 77 ? -16.016 29.397 -49.018 1.00 49.97 77 GLU A O 1
ATOM 590 N N . SER A 1 78 ? -16.984 31.340 -48.829 1.00 59.12 78 SER A N 1
ATOM 591 C CA . SER A 1 78 ? -18.381 31.716 -49.094 1.00 59.12 78 SER A CA 1
ATOM 592 C C . SER A 1 78 ? -19.355 30.531 -49.151 1.00 59.12 78 SER A C 1
ATOM 594 O O . SER A 1 78 ? -19.744 30.109 -50.232 1.00 59.12 78 SER A O 1
ATOM 596 N N . VAL A 1 79 ? -19.844 30.071 -47.988 1.00 50.81 79 VAL A N 1
ATOM 597 C CA . VAL A 1 79 ? -21.282 29.777 -47.841 1.00 50.81 79 VAL A CA 1
ATOM 598 C C . VAL A 1 79 ? -21.756 29.997 -46.399 1.00 50.81 79 VAL A C 1
ATOM 600 O O . VAL A 1 79 ? -21.255 29.411 -45.443 1.00 50.81 79 VAL A O 1
ATOM 603 N N . GLU A 1 80 ? -22.746 30.875 -46.285 1.00 50.47 80 GLU A N 1
ATOM 604 C CA . GLU A 1 80 ? -23.478 31.289 -45.090 1.00 50.47 80 GLU A CA 1
ATOM 605 C C . GLU A 1 80 ? -24.390 30.196 -44.477 1.00 50.47 80 GLU A C 1
ATOM 607 O O . GLU A 1 80 ? -24.692 29.181 -45.112 1.00 50.47 80 GLU A O 1
ATOM 612 N N . PRO A 1 81 ? -24.870 30.416 -43.235 1.00 61.97 81 PRO A N 1
ATOM 613 C CA . PRO A 1 81 ? -25.522 29.428 -42.384 1.00 61.97 81 PRO A CA 1
ATOM 614 C C . PRO A 1 81 ? -27.033 29.333 -42.633 1.00 61.97 81 PRO A C 1
ATOM 616 O O . PRO A 1 81 ? -27.689 30.321 -42.968 1.00 61.97 81 PRO A O 1
ATOM 619 N N . LYS A 1 82 ? -27.636 28.171 -42.334 1.00 45.94 82 LYS A N 1
ATOM 620 C CA . LYS A 1 82 ? -29.083 28.089 -42.082 1.00 45.94 82 LYS A CA 1
ATOM 621 C C . LYS A 1 82 ? -29.441 27.330 -40.794 1.00 45.94 82 LYS A C 1
ATOM 623 O O . LYS A 1 82 ? -28.939 26.231 -40.575 1.00 45.94 82 LYS A O 1
ATOM 628 N N . PRO A 1 83 ? -30.331 27.908 -39.961 1.00 60.66 83 PRO A N 1
ATOM 629 C CA . PRO A 1 83 ? -30.821 27.339 -38.712 1.00 60.66 83 PRO A CA 1
ATOM 630 C C . PRO A 1 83 ? -32.127 26.55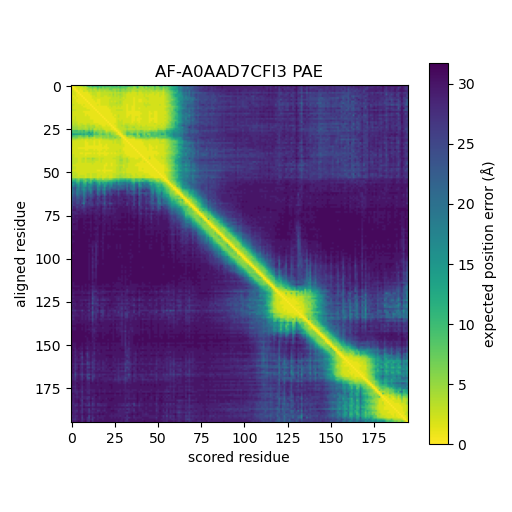9 -38.921 1.00 60.66 83 PRO A C 1
ATOM 632 O O . PRO A 1 83 ? -32.988 26.987 -39.686 1.00 60.66 83 PRO A O 1
ATOM 635 N N . THR A 1 84 ? -32.351 25.496 -38.143 1.00 44.59 84 THR A N 1
ATOM 636 C CA . THR A 1 84 ? -33.697 24.935 -37.921 1.00 44.59 84 THR A CA 1
ATOM 637 C C . THR A 1 84 ? -33.875 24.473 -36.469 1.00 44.59 84 THR A C 1
ATOM 639 O O . THR A 1 84 ? -33.471 23.383 -36.076 1.00 44.59 84 THR A O 1
ATOM 642 N N . LYS A 1 85 ? -34.508 25.342 -35.672 1.00 52.22 85 LYS A N 1
ATOM 643 C CA . LYS A 1 85 ? -35.448 25.015 -34.569 1.00 52.22 85 LYS A CA 1
ATOM 644 C C . LYS A 1 85 ? -36.736 24.389 -35.186 1.00 52.22 85 LYS A C 1
ATOM 646 O O . LYS A 1 85 ? -36.848 24.466 -36.408 1.00 52.22 85 LYS A O 1
ATOM 651 N N . PRO A 1 86 ? -37.811 24.003 -34.449 1.00 55.38 86 PRO A N 1
ATOM 652 C CA . PRO A 1 86 ? -38.003 23.622 -33.034 1.00 55.38 86 PRO A CA 1
ATOM 653 C C . PRO A 1 86 ? -38.971 22.405 -32.803 1.00 55.38 86 PRO A C 1
ATOM 655 O O . PRO A 1 86 ? -39.674 21.972 -33.700 1.00 55.38 86 PRO A O 1
ATOM 658 N N . ALA A 1 87 ? -39.077 21.980 -31.530 1.00 44.19 87 ALA A N 1
ATOM 659 C CA . ALA A 1 87 ? -40.290 21.585 -30.763 1.00 44.19 87 ALA A CA 1
ATOM 660 C C . ALA A 1 87 ? -41.183 20.364 -31.114 1.00 44.19 87 ALA A C 1
ATOM 662 O O . ALA A 1 87 ? -41.837 20.364 -32.144 1.00 44.19 87 ALA A O 1
ATOM 663 N N . SER A 1 88 ? -41.376 19.478 -30.108 1.00 52.56 88 SER A N 1
ATOM 664 C CA . SER A 1 88 ? -42.669 19.011 -29.503 1.00 52.56 88 SER A CA 1
ATOM 665 C C . SER A 1 88 ? -42.412 17.763 -28.608 1.00 52.56 88 SER A C 1
ATOM 667 O O . SER A 1 88 ? -41.931 16.771 -29.137 1.00 52.56 88 SER A O 1
ATOM 669 N N . LYS A 1 89 ? -42.446 17.758 -27.250 1.00 51.16 89 LYS A N 1
ATOM 670 C CA . LYS A 1 89 ? -43.580 17.720 -26.263 1.00 51.16 89 LYS A CA 1
ATOM 671 C C . LYS A 1 89 ? -44.723 16.733 -26.624 1.00 51.16 89 LYS A C 1
ATOM 673 O O . LYS A 1 89 ? -45.024 16.671 -27.808 1.00 51.16 89 LYS A O 1
ATOM 678 N N . PRO A 1 90 ? -45.548 16.207 -25.678 1.00 57.81 90 PRO A N 1
ATOM 679 C CA . PRO A 1 90 ? -45.370 15.736 -24.280 1.00 57.81 90 PRO A CA 1
ATOM 680 C C . PRO A 1 90 ? -46.160 14.410 -23.960 1.00 57.81 90 PRO A C 1
ATOM 682 O O . PRO A 1 90 ? -46.790 13.845 -24.840 1.00 57.81 90 PRO A O 1
ATOM 685 N N . ALA A 1 91 ? -46.209 14.020 -22.671 1.00 41.88 91 ALA A N 1
ATOM 686 C CA . ALA A 1 91 ? -47.335 13.368 -21.950 1.00 41.88 91 ALA A CA 1
ATOM 687 C C . ALA A 1 91 ? -47.587 11.834 -22.005 1.00 41.88 91 ALA A C 1
ATOM 689 O O . ALA A 1 91 ? -47.867 11.279 -23.060 1.00 41.88 91 ALA A O 1
ATOM 690 N N . ALA A 1 92 ? -47.572 11.214 -20.807 1.00 47.53 92 ALA A N 1
ATOM 691 C CA . ALA A 1 92 ? -48.570 10.300 -20.185 1.00 47.53 92 ALA A CA 1
ATOM 692 C C . ALA A 1 92 ? -47.851 9.491 -19.065 1.00 47.53 92 ALA A C 1
ATOM 694 O O . ALA A 1 92 ? -46.861 8.825 -19.354 1.00 47.53 92 ALA A O 1
ATOM 695 N N . GLU A 1 93 ? -48.079 9.695 -17.753 1.00 47.38 93 GLU A N 1
ATOM 696 C CA . GLU A 1 93 ? -49.185 9.141 -16.919 1.00 47.38 93 GLU A CA 1
ATOM 697 C C . GLU A 1 93 ? -49.382 7.625 -17.167 1.00 47.38 93 GLU A C 1
ATOM 699 O O . GLU A 1 93 ? -49.501 7.210 -18.308 1.00 47.38 93 GLU A O 1
ATOM 704 N N . GLU A 1 94 ? -49.376 6.697 -16.198 1.00 45.59 94 GLU A N 1
ATOM 705 C CA . GLU A 1 94 ? -50.055 6.692 -14.896 1.00 45.59 94 GLU A CA 1
ATOM 706 C C . GLU A 1 94 ? -49.739 5.373 -14.113 1.00 45.59 94 GLU A C 1
ATOM 708 O O . GLU A 1 94 ? -49.245 4.413 -14.696 1.00 45.59 94 GLU A O 1
ATOM 713 N N . GLN A 1 95 ? -50.130 5.317 -12.825 1.00 49.97 95 GLN A N 1
ATOM 714 C CA . GLN A 1 95 ? -50.449 4.126 -11.984 1.00 49.97 95 GLN A CA 1
ATOM 715 C C . GLN A 1 95 ? -49.408 3.491 -11.017 1.00 49.97 95 GLN A C 1
ATOM 717 O O . GLN A 1 95 ? -48.786 2.469 -11.264 1.00 49.97 95 GLN A O 1
ATOM 722 N N . ALA A 1 96 ? -49.298 4.105 -9.830 1.00 44.81 96 ALA A N 1
ATOM 723 C CA . ALA A 1 96 ? -49.848 3.663 -8.527 1.00 44.81 96 ALA A CA 1
ATOM 724 C C . ALA A 1 96 ? -49.761 2.191 -7.992 1.00 44.81 96 ALA A C 1
ATOM 726 O O . ALA A 1 96 ? -50.567 1.343 -8.355 1.00 44.81 96 ALA A O 1
ATOM 727 N N . LYS A 1 97 ? -49.016 2.073 -6.864 1.00 54.81 97 LYS A N 1
ATOM 728 C CA . LYS A 1 97 ? -49.274 1.339 -5.580 1.00 54.81 97 LYS A CA 1
ATOM 729 C C . LYS A 1 97 ? -49.027 -0.205 -5.505 1.00 54.81 97 LYS A C 1
ATOM 731 O O . LYS A 1 97 ? -48.724 -0.817 -6.515 1.00 54.81 97 LYS A O 1
ATOM 736 N N . PRO A 1 98 ? -49.073 -0.831 -4.298 1.00 61.56 98 PRO A N 1
ATOM 737 C CA . PRO A 1 98 ? -47.959 -1.090 -3.362 1.00 61.56 98 PRO A CA 1
ATOM 738 C C . PRO A 1 98 ? -47.781 -2.612 -3.081 1.00 61.56 98 PRO A C 1
ATOM 740 O O . PRO A 1 98 ? -48.512 -3.401 -3.660 1.00 61.56 98 PRO A O 1
ATOM 743 N N . VAL A 1 99 ? -46.849 -3.030 -2.205 1.00 43.81 99 VAL A N 1
ATOM 744 C CA . VAL A 1 99 ? -46.966 -4.133 -1.200 1.00 43.81 99 VAL A CA 1
ATOM 745 C C . VAL A 1 99 ? -45.582 -4.441 -0.590 1.00 43.81 99 VAL A C 1
ATOM 747 O O . VAL A 1 99 ? -44.558 -4.431 -1.267 1.00 43.81 99 VAL A O 1
ATOM 750 N N . ASP A 1 100 ? -45.613 -4.653 0.723 1.00 47.03 100 ASP A N 1
ATOM 751 C CA . ASP A 1 100 ? -44.567 -4.820 1.736 1.00 47.03 100 ASP A CA 1
ATOM 752 C C . ASP A 1 100 ? -43.470 -5.919 1.558 1.00 47.03 100 ASP A C 1
ATOM 754 O O . ASP A 1 100 ? -43.653 -6.870 0.797 1.00 47.03 100 ASP A O 1
ATOM 758 N N . PRO A 1 101 ? -42.347 -5.808 2.325 1.00 71.50 101 PRO A N 1
ATOM 759 C CA . PRO A 1 101 ? -41.233 -6.779 2.504 1.00 71.50 101 PRO A CA 1
ATOM 760 C C . PRO A 1 101 ? -41.564 -7.810 3.636 1.00 71.50 101 PRO A C 1
ATOM 762 O O . PRO A 1 101 ? -42.699 -7.725 4.107 1.00 71.50 101 PRO A O 1
ATOM 765 N N . PRO A 1 102 ? -40.707 -8.749 4.171 1.00 65.56 102 PRO A N 1
ATOM 766 C CA . PRO A 1 102 ? -39.224 -8.778 4.376 1.00 65.56 102 PRO A CA 1
ATOM 767 C C . PRO A 1 102 ? -38.623 -10.244 4.347 1.00 65.56 102 PRO A C 1
ATOM 769 O O . PRO A 1 102 ? -39.208 -11.045 3.619 1.00 65.56 102 PRO A O 1
ATOM 772 N N . PRO A 1 103 ? -37.566 -10.714 5.094 1.00 58.84 103 PRO A N 1
ATOM 773 C CA . PRO A 1 103 ? -36.523 -10.079 5.943 1.00 58.84 103 PRO A CA 1
ATOM 774 C C . PRO A 1 103 ? -35.048 -10.632 5.885 1.00 58.84 103 PRO A C 1
ATOM 776 O O . PRO A 1 103 ? -34.784 -11.768 5.519 1.00 58.84 103 PRO A O 1
ATOM 779 N N . LEU A 1 104 ? -34.120 -9.793 6.396 1.00 49.00 104 LEU A N 1
ATOM 780 C CA . LEU A 1 104 ? -32.960 -10.012 7.315 1.00 49.00 104 LEU A CA 1
ATOM 781 C C . LEU A 1 104 ? -31.870 -11.098 7.089 1.00 49.00 104 LEU A C 1
ATOM 783 O O . LEU A 1 104 ? -32.142 -12.290 7.109 1.00 49.00 104 LEU A O 1
ATOM 787 N N . THR A 1 105 ? -30.592 -10.672 7.159 1.00 50.09 105 THR A N 1
ATOM 788 C CA . THR A 1 105 ? -29.500 -11.260 8.000 1.00 50.09 105 THR A CA 1
ATOM 789 C C . THR A 1 105 ? -28.293 -10.280 8.055 1.00 50.09 105 THR A C 1
ATOM 791 O O . THR A 1 105 ? -27.835 -9.821 7.017 1.00 50.09 105 THR A O 1
ATOM 794 N N . THR A 1 106 ? -27.932 -9.664 9.200 1.00 44.34 106 THR A N 1
ATOM 795 C CA . THR A 1 106 ? -26.914 -10.074 10.218 1.00 44.34 106 THR A CA 1
ATOM 796 C C . THR A 1 106 ? -25.499 -10.205 9.611 1.00 44.34 106 THR A C 1
ATOM 798 O O . THR A 1 106 ? -25.318 -11.011 8.717 1.00 44.34 106 THR A O 1
ATOM 801 N N . VAL A 1 107 ? -24.464 -9.419 9.955 1.00 44.41 107 VAL A N 1
ATOM 802 C CA . VAL A 1 107 ? -23.677 -9.434 11.211 1.00 44.41 107 VAL A CA 1
ATOM 803 C C . VAL A 1 107 ? -22.746 -8.206 11.314 1.00 44.41 107 VAL A C 1
ATOM 805 O O . VAL A 1 107 ? -22.055 -7.852 10.365 1.00 44.41 107 VAL A O 1
ATOM 808 N N . ALA A 1 108 ? -22.630 -7.661 12.525 1.00 51.03 108 ALA A N 1
ATOM 809 C CA . ALA A 1 108 ? -21.445 -6.969 13.042 1.00 51.03 108 ALA A CA 1
ATOM 810 C C . ALA A 1 108 ? -21.191 -7.474 14.475 1.00 51.03 108 ALA A C 1
ATOM 812 O O . ALA A 1 108 ? -22.154 -7.883 15.134 1.00 51.03 108 ALA A O 1
ATOM 813 N N . PRO A 1 109 ? -19.944 -7.438 14.987 1.00 60.44 109 PRO A N 1
ATOM 814 C CA . PRO A 1 109 ? -19.799 -7.190 16.426 1.00 60.44 109 PRO A CA 1
ATOM 815 C C . PRO A 1 109 ? -18.638 -6.250 16.845 1.00 60.44 109 PRO A C 1
ATOM 817 O O . PRO A 1 109 ? -17.477 -6.502 16.549 1.00 60.44 109 PRO A O 1
ATOM 820 N N . VAL A 1 110 ? -19.035 -5.215 17.612 1.00 57.09 110 VAL A N 1
ATOM 821 C CA . VAL A 1 110 ? -18.497 -4.635 18.880 1.00 57.09 110 VAL A CA 1
ATOM 822 C C . VAL A 1 110 ? -17.007 -4.318 19.102 1.00 57.09 110 VAL A C 1
ATOM 824 O O . VAL A 1 110 ? -16.148 -5.180 18.971 1.00 57.09 110 VAL A O 1
ATOM 827 N N . THR A 1 111 ? -16.744 -3.142 19.713 1.00 48.41 111 THR A N 1
ATOM 828 C CA . THR A 1 111 ? -16.255 -3.035 21.123 1.00 48.41 111 THR A CA 1
ATOM 829 C C . THR A 1 111 ? -16.253 -1.597 21.706 1.00 48.41 111 THR A C 1
ATOM 831 O O . THR A 1 111 ? -15.880 -0.638 21.039 1.00 48.41 111 THR A O 1
ATOM 834 N N . THR A 1 112 ? -16.699 -1.486 22.967 1.00 53.88 112 THR A N 1
ATOM 835 C CA . THR A 1 112 ? -16.756 -0.350 23.937 1.00 53.88 112 THR A CA 1
ATOM 836 C C . THR A 1 112 ? -15.732 -0.598 25.091 1.00 53.88 112 THR A C 1
ATOM 838 O O . THR A 1 112 ? -14.936 -1.522 24.895 1.00 53.88 112 THR A O 1
ATOM 841 N N . PRO A 1 113 ? -15.717 0.030 26.314 1.00 65.88 113 PRO A N 1
ATOM 842 C CA . PRO A 1 113 ? -16.381 1.228 26.915 1.00 65.88 113 PRO A CA 1
ATOM 843 C C . PRO A 1 113 ? -15.472 2.100 27.858 1.00 65.88 113 PRO A C 1
ATOM 845 O O . PRO A 1 113 ? -14.316 1.772 28.109 1.00 65.88 113 PRO A O 1
ATOM 848 N N . ALA A 1 114 ? -16.038 3.148 28.484 1.00 39.97 114 ALA A N 1
ATOM 849 C CA . ALA A 1 114 ? -15.752 3.550 29.880 1.00 39.97 114 ALA A CA 1
ATOM 850 C C . ALA A 1 114 ? -17.039 4.127 30.542 1.00 39.97 114 ALA A C 1
ATOM 852 O O . ALA A 1 114 ? -17.882 4.633 29.800 1.00 39.97 114 ALA A O 1
ATOM 853 N N . PRO A 1 115 ? -17.236 4.023 31.879 1.00 56.56 115 PRO A N 1
ATOM 854 C CA . PRO A 1 115 ? -18.543 4.149 32.537 1.00 56.56 115 PRO A CA 1
ATOM 855 C C . PRO A 1 115 ? -18.773 5.527 33.183 1.00 56.56 115 PRO A C 1
ATOM 857 O O . PRO A 1 115 ? -18.011 5.939 34.055 1.00 56.56 115 PRO A O 1
ATOM 860 N N . ALA A 1 116 ? -19.859 6.208 32.823 1.00 46.47 116 ALA A N 1
ATOM 861 C CA . ALA A 1 116 ? -20.384 7.344 33.578 1.00 46.47 116 ALA A CA 1
ATOM 862 C C . ALA A 1 116 ? -21.919 7.332 33.504 1.00 46.47 116 ALA A C 1
ATOM 864 O O . ALA A 1 116 ? -22.475 7.224 32.418 1.00 46.47 116 ALA A O 1
ATOM 865 N N . THR A 1 117 ? -22.557 7.360 34.680 1.00 47.91 117 THR A N 1
ATOM 866 C CA . THR A 1 117 ? -23.985 7.653 34.920 1.00 47.91 117 THR A CA 1
ATOM 867 C C . THR A 1 117 ? -24.980 6.982 33.955 1.00 47.91 117 THR A C 1
ATOM 869 O O . THR A 1 117 ? -25.480 7.576 33.006 1.00 47.91 117 THR A O 1
ATOM 872 N N . ASN A 1 118 ? -25.308 5.714 34.239 1.00 56.28 118 ASN A N 1
ATOM 873 C CA . ASN A 1 118 ? -26.193 4.879 33.412 1.00 56.28 118 ASN A CA 1
ATOM 874 C C . ASN A 1 118 ? -27.594 5.475 33.138 1.00 56.28 118 ASN A C 1
ATOM 876 O O . ASN A 1 118 ? -28.218 5.071 32.1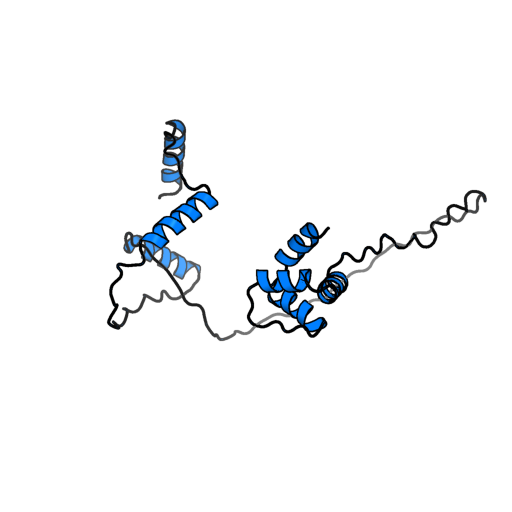61 1.00 56.28 118 ASN A O 1
ATOM 880 N N . ASP A 1 119 ? -28.100 6.424 33.931 1.00 62.12 119 ASP A N 1
ATOM 881 C CA . ASP A 1 119 ? -29.457 6.960 33.739 1.00 62.12 119 ASP A CA 1
ATOM 882 C C . ASP A 1 119 ? -29.574 7.893 32.516 1.00 62.12 119 ASP A C 1
ATOM 884 O O . ASP A 1 119 ? -30.460 7.703 31.677 1.00 62.12 119 ASP A O 1
ATOM 888 N N . ASP A 1 120 ? -28.628 8.820 32.318 1.00 72.56 120 ASP A N 1
ATOM 889 C CA . ASP A 1 120 ? -28.667 9.769 31.190 1.00 72.56 120 ASP A CA 1
ATOM 890 C C . ASP A 1 120 ? -28.432 9.090 29.831 1.00 72.56 120 ASP A C 1
ATOM 892 O O . ASP A 1 120 ? -28.960 9.505 28.788 1.00 72.56 120 ASP A O 1
ATOM 896 N N . GLU A 1 121 ? -27.615 8.033 29.810 1.00 76.75 121 GLU A N 1
ATOM 897 C CA . GLU A 1 121 ? -27.333 7.287 28.585 1.00 76.75 121 GLU A CA 1
ATOM 898 C C . GLU A 1 121 ? -28.547 6.454 28.147 1.00 76.75 121 GLU A C 1
ATOM 900 O O . GLU A 1 121 ? -28.856 6.390 26.950 1.00 76.75 121 GLU A O 1
ATOM 905 N N . LEU A 1 122 ? -29.288 5.871 29.096 1.00 77.00 122 LEU A N 1
ATOM 906 C CA . LEU A 1 122 ? -30.495 5.102 28.796 1.00 77.00 122 LEU A CA 1
ATOM 907 C C . LEU A 1 122 ? -31.606 5.983 28.224 1.00 77.00 122 LEU A C 1
ATOM 909 O O . LEU A 1 122 ? -32.281 5.562 27.284 1.00 77.00 122 LEU A O 1
ATOM 913 N N . GLU A 1 123 ? -31.767 7.217 28.699 1.00 82.25 123 GLU A N 1
ATOM 914 C CA . GLU A 1 123 ? -32.730 8.160 28.120 1.00 82.25 123 GLU A CA 1
ATOM 915 C C . GLU A 1 123 ? -32.358 8.604 26.703 1.00 82.25 123 GLU A C 1
ATOM 917 O O . GLU A 1 123 ? -33.212 8.630 25.809 1.00 82.25 123 GLU A O 1
ATOM 922 N N . LYS A 1 124 ? -31.078 8.907 26.450 1.00 89.19 124 LYS A N 1
ATOM 923 C CA . LYS A 1 124 ? -30.594 9.218 25.092 1.00 89.19 124 LYS A CA 1
ATOM 924 C C . LYS A 1 124 ? -30.795 8.029 24.151 1.00 89.19 124 LYS A C 1
ATOM 926 O O . LYS A 1 124 ? -31.148 8.216 22.982 1.00 89.19 124 LYS A O 1
ATOM 931 N N . ARG A 1 125 ? -30.611 6.806 24.653 1.00 83.44 125 ARG A N 1
ATOM 932 C CA . ARG A 1 125 ? -30.842 5.568 23.901 1.00 83.44 125 ARG A CA 1
ATOM 933 C C . ARG A 1 125 ? -32.328 5.313 23.651 1.00 83.44 125 ARG A C 1
ATOM 935 O O . ARG A 1 125 ? -32.658 4.924 22.537 1.00 83.44 125 ARG A O 1
ATOM 942 N N . LYS A 1 126 ? -33.207 5.617 24.611 1.00 86.06 126 LYS A N 1
ATOM 943 C CA . LYS A 1 126 ? -34.676 5.589 24.463 1.00 86.06 126 LYS A CA 1
ATOM 944 C C . LYS A 1 126 ? -35.156 6.579 23.402 1.00 86.06 126 LYS A C 1
ATOM 946 O O . LYS A 1 126 ? -35.808 6.169 22.451 1.00 86.06 126 LYS A O 1
ATOM 951 N N . LYS A 1 127 ? -34.739 7.847 23.484 1.00 90.88 127 LYS A N 1
ATOM 952 C CA . LYS A 1 127 ? -35.079 8.885 22.487 1.00 90.88 127 LYS A CA 1
ATOM 953 C C . LYS A 1 127 ? -34.576 8.528 21.088 1.00 90.88 127 LYS A C 1
ATOM 955 O O . LYS A 1 127 ? -35.240 8.798 20.090 1.00 90.88 127 LYS A O 1
ATOM 960 N N . ARG A 1 128 ? -33.397 7.902 20.990 1.00 89.94 128 ARG A N 1
ATOM 961 C CA . ARG A 1 128 ? -32.895 7.369 19.718 1.00 89.94 128 ARG A CA 1
ATOM 962 C C . ARG A 1 128 ? -33.731 6.176 19.250 1.00 89.94 128 ARG A C 1
ATOM 964 O O . ARG A 1 128 ? -34.103 6.142 18.090 1.00 89.94 128 ARG A O 1
ATOM 971 N N . ALA A 1 129 ? -34.044 5.222 20.116 1.00 91.44 129 ALA A N 1
ATOM 972 C CA . ALA A 1 129 ? -34.879 4.076 19.763 1.00 91.44 129 ALA A CA 1
ATOM 973 C C . ALA A 1 129 ? -36.247 4.529 19.220 1.00 91.44 129 ALA A C 1
ATOM 975 O O . ALA A 1 129 ? -36.649 4.075 18.154 1.00 91.44 129 ALA A O 1
ATOM 976 N N . GLU A 1 130 ? -36.876 5.516 19.861 1.00 90.44 130 GLU A N 1
ATOM 977 C CA . GLU A 1 130 ? -38.131 6.130 19.415 1.00 90.44 130 GLU A CA 1
ATOM 978 C C . GLU A 1 130 ? -37.982 6.857 18.072 1.00 90.44 130 GLU A C 1
ATOM 980 O O . GLU A 1 130 ? -38.737 6.593 17.140 1.00 90.44 130 GLU A O 1
ATOM 985 N N . ARG A 1 131 ? -36.949 7.701 17.915 1.00 93.12 131 ARG A N 1
ATOM 986 C CA . ARG A 1 131 ? -36.688 8.411 16.650 1.00 93.12 131 ARG A CA 1
ATOM 987 C C . ARG A 1 131 ? -36.467 7.464 15.470 1.00 93.12 131 ARG A C 1
ATOM 989 O O . ARG A 1 131 ? -36.761 7.824 14.334 1.00 93.12 131 ARG A O 1
ATOM 996 N N . PHE A 1 132 ? -35.897 6.294 15.727 1.00 88.12 132 PHE A N 1
ATOM 997 C CA . PHE A 1 132 ? -35.581 5.309 14.701 1.00 88.12 132 PHE A CA 1
ATOM 998 C C . PHE A 1 132 ? -36.615 4.170 14.633 1.00 88.12 132 PHE A C 1
ATOM 1000 O O . PHE A 1 132 ? -36.433 3.256 13.832 1.00 88.12 132 PHE A O 1
ATOM 1007 N N . GLY A 1 133 ? -37.685 4.209 15.442 1.00 90.50 133 GLY A N 1
ATOM 1008 C CA . GLY A 1 133 ? -38.715 3.164 15.490 1.00 90.50 133 GLY A CA 1
ATOM 1009 C C . GLY A 1 133 ? -38.179 1.775 15.853 1.00 90.50 133 GLY A C 1
ATOM 1010 O O . GLY A 1 133 ? -38.773 0.765 15.481 1.00 90.50 133 GLY A O 1
ATOM 1011 N N . ILE A 1 134 ? -37.032 1.702 16.533 1.00 83.12 134 ILE A N 1
ATOM 1012 C CA . ILE A 1 134 ? -36.386 0.438 16.890 1.00 83.12 134 ILE A CA 1
ATOM 1013 C C . ILE A 1 134 ? -36.878 0.037 18.284 1.00 83.12 134 ILE A C 1
ATOM 1015 O O . ILE A 1 134 ? -36.763 0.843 19.209 1.00 83.12 134 ILE A O 1
ATOM 1019 N N . PRO A 1 135 ? -37.363 -1.200 18.485 1.00 81.19 135 PRO A N 1
ATOM 1020 C CA . PRO A 1 135 ? -37.659 -1.707 19.818 1.00 81.19 135 PRO A CA 1
ATOM 1021 C C . PRO A 1 135 ? -36.416 -1.593 20.709 1.00 81.19 135 PRO A C 1
ATOM 1023 O O . PRO A 1 135 ? -35.336 -2.058 20.335 1.00 81.19 135 PRO A O 1
ATOM 1026 N N . LEU A 1 136 ? -36.545 -0.966 21.883 1.00 76.25 136 LEU A N 1
ATOM 1027 C CA . LEU A 1 136 ? -35.458 -0.872 22.855 1.00 76.25 136 LEU A CA 1
ATOM 1028 C C . LEU A 1 136 ? -35.147 -2.276 23.389 1.00 76.25 136 LEU A C 1
ATOM 1030 O O . LEU A 1 136 ? -35.761 -2.744 24.342 1.00 76.25 136 LEU A O 1
ATOM 1034 N N . VAL A 1 137 ? -34.195 -2.963 22.759 1.00 71.00 137 VAL A N 1
ATOM 1035 C CA . VAL A 1 137 ? -33.652 -4.221 23.273 1.00 71.00 137 VAL A CA 1
ATOM 1036 C C . VAL A 1 137 ? -32.774 -3.873 24.471 1.00 71.00 137 VAL A C 1
ATOM 1038 O O . VAL A 1 137 ? -31.599 -3.528 24.321 1.00 71.00 137 VAL A O 1
ATOM 1041 N N . GLU A 1 138 ? -33.367 -3.899 25.663 1.00 67.56 138 GLU A N 1
ATOM 1042 C CA . GLU A 1 138 ? -32.629 -3.833 26.921 1.00 67.56 138 GLU A CA 1
ATOM 1043 C C . GLU A 1 138 ? -31.579 -4.949 26.925 1.00 67.56 138 GLU A C 1
ATOM 1045 O O . GLU A 1 138 ? -31.862 -6.103 26.591 1.00 67.56 138 GLU A O 1
ATOM 1050 N N . ALA A 1 139 ? -30.329 -4.585 27.215 1.00 65.81 139 ALA A N 1
ATOM 1051 C CA . ALA A 1 139 ? -29.219 -5.521 27.186 1.00 65.81 139 ALA A CA 1
ATOM 1052 C C . ALA A 1 139 ? -29.498 -6.663 28.171 1.00 65.81 139 ALA A C 1
ATOM 1054 O O . ALA A 1 139 ? -29.458 -6.485 29.387 1.00 65.81 139 ALA A O 1
ATOM 1055 N N . ARG A 1 140 ? -29.791 -7.845 27.624 1.00 61.97 140 ARG A N 1
ATOM 1056 C CA . ARG A 1 140 ? -29.953 -9.085 28.381 1.00 61.97 140 ARG A CA 1
ATOM 1057 C C . ARG A 1 140 ? -28.730 -9.281 29.294 1.00 61.97 140 ARG A C 1
ATOM 1059 O O . ARG A 1 140 ? -27.606 -9.117 28.807 1.00 61.97 140 ARG A O 1
ATOM 1066 N N . PRO A 1 141 ? -28.911 -9.640 30.579 1.00 59.69 141 PRO A N 1
ATOM 1067 C CA . PRO A 1 141 ? -27.801 -9.768 31.516 1.00 59.69 141 PRO A CA 1
ATOM 1068 C C . PRO A 1 141 ? -26.755 -10.771 30.998 1.00 59.69 141 PRO A C 1
ATOM 1070 O O . PRO A 1 141 ? -27.127 -11.835 30.483 1.00 59.69 141 PRO A O 1
ATOM 1073 N N . PRO A 1 142 ? -25.451 -10.448 31.096 1.00 59.78 142 PRO A N 1
ATOM 1074 C CA . PRO A 1 142 ? -24.394 -11.292 30.565 1.00 59.78 142 PRO A CA 1
ATOM 1075 C C . PRO A 1 142 ? -24.309 -12.592 31.365 1.00 59.78 142 PRO A C 1
ATOM 1077 O O . PRO A 1 142 ? -24.071 -12.600 32.572 1.00 59.78 142 PRO A O 1
ATOM 1080 N N . ILE A 1 143 ? -24.485 -13.709 30.663 1.00 53.47 143 ILE A N 1
ATOM 1081 C CA . ILE A 1 143 ? -24.245 -15.049 31.192 1.00 53.47 143 ILE A CA 1
ATOM 1082 C C . ILE A 1 143 ? -22.743 -15.154 31.475 1.00 53.47 143 ILE A C 1
ATOM 1084 O O . ILE A 1 143 ? -21.912 -15.072 30.570 1.00 53.47 143 ILE A O 1
ATOM 1088 N N . SER A 1 144 ? -22.409 -15.308 32.750 1.00 55.78 144 SER A N 1
ATOM 1089 C CA . SER A 1 144 ? -21.056 -15.419 33.278 1.00 55.78 144 SER A CA 1
ATOM 1090 C C . SER A 1 144 ? -20.324 -16.631 32.692 1.00 55.78 144 SER A C 1
ATOM 1092 O O . SER A 1 144 ? -20.625 -17.784 33.002 1.00 55.78 144 SER A O 1
ATOM 1094 N N . LYS A 1 145 ? -19.303 -16.382 31.864 1.00 55.56 145 LYS A N 1
ATOM 1095 C CA . LYS A 1 145 ? -18.256 -17.367 31.567 1.00 55.56 145 LYS A CA 1
ATOM 1096 C C . LYS A 1 145 ? -16.939 -16.896 32.169 1.00 55.56 145 LYS A C 1
ATOM 1098 O O . LYS A 1 145 ? -16.520 -15.756 32.004 1.00 55.56 145 LYS A O 1
ATOM 1103 N N . LYS A 1 146 ? -16.383 -17.810 32.956 1.00 50.50 146 LYS A N 1
ATOM 1104 C CA . LYS A 1 146 ? -15.265 -17.664 33.877 1.00 50.50 146 LYS A CA 1
ATOM 1105 C C . LYS A 1 146 ? -13.906 -17.562 33.159 1.00 50.50 146 LYS A C 1
ATOM 1107 O O . LYS A 1 146 ? -13.727 -18.117 32.082 1.00 50.50 146 LYS A O 1
ATOM 1112 N N . VAL A 1 147 ? -12.955 -17.019 33.926 1.00 44.94 147 VAL A N 1
ATOM 1113 C CA . VAL A 1 147 ? -11.487 -17.202 33.923 1.00 44.94 147 VAL A CA 1
ATOM 1114 C C . VAL A 1 147 ? -10.661 -16.400 32.907 1.00 44.94 147 VAL A C 1
ATOM 1116 O O . VAL A 1 147 ? -10.522 -16.756 31.743 1.00 44.94 147 VAL A O 1
ATOM 1119 N N . ALA A 1 148 ? -10.009 -15.361 33.436 1.00 53.81 148 ALA A N 1
ATOM 1120 C CA . ALA A 1 148 ? -8.782 -14.759 32.920 1.00 53.81 148 ALA A CA 1
ATOM 1121 C C . ALA A 1 148 ? -7.536 -15.438 33.538 1.00 53.81 148 ALA A C 1
ATOM 1123 O O . ALA A 1 148 ? -7.630 -15.937 34.661 1.00 53.81 148 ALA A O 1
ATOM 1124 N N . PRO A 1 149 ? -6.356 -15.370 32.892 1.00 51.06 149 PRO A N 1
ATOM 1125 C CA . PRO A 1 149 ? -5.061 -15.342 33.572 1.00 51.06 149 PRO A CA 1
ATOM 1126 C C . PRO A 1 149 ? -4.450 -13.914 33.572 1.00 51.06 149 PRO A C 1
ATOM 1128 O O . PRO A 1 149 ? -4.901 -13.048 32.817 1.00 51.06 149 PRO A O 1
ATOM 1131 N N . PRO A 1 150 ? -3.463 -13.631 34.448 1.00 51.59 150 PRO A N 1
ATOM 1132 C CA . PRO A 1 150 ? -3.182 -12.284 34.947 1.00 51.59 150 PRO A CA 1
ATOM 1133 C C . PRO A 1 150 ? -2.391 -11.386 33.985 1.00 51.59 150 PRO A C 1
ATOM 1135 O O . PRO A 1 150 ? -1.433 -11.793 33.328 1.00 51.59 150 PRO A O 1
ATOM 1138 N N . ALA A 1 151 ? -2.788 -10.114 33.973 1.00 56.94 151 ALA A N 1
ATOM 1139 C CA . ALA A 1 151 ? -2.140 -9.008 33.288 1.00 56.94 151 ALA A CA 1
ATOM 1140 C C . ALA A 1 151 ? -1.042 -8.397 34.174 1.00 56.94 151 ALA A C 1
ATOM 1142 O O . ALA A 1 151 ? -1.349 -7.725 35.151 1.00 56.94 151 ALA A O 1
ATOM 1143 N N . ALA A 1 152 ? 0.230 -8.599 33.824 1.00 56.06 152 ALA A N 1
ATOM 1144 C CA . ALA A 1 152 ? 1.332 -7.833 34.426 1.00 56.06 152 ALA A CA 1
ATOM 1145 C C . ALA A 1 152 ? 2.509 -7.532 33.474 1.00 56.06 152 ALA A C 1
ATOM 1147 O O . ALA A 1 152 ? 3.319 -6.671 33.778 1.00 56.06 152 ALA A O 1
ATOM 1148 N N . ALA A 1 153 ? 2.596 -8.160 32.294 1.00 52.50 153 ALA A N 1
ATOM 1149 C CA . ALA A 1 153 ? 3.774 -8.034 31.419 1.00 52.50 153 ALA A CA 1
ATOM 1150 C C . ALA A 1 153 ? 3.581 -7.171 30.150 1.00 52.50 153 ALA A C 1
ATOM 1152 O O . ALA A 1 153 ? 4.477 -7.116 29.321 1.00 52.50 153 ALA A O 1
ATOM 1153 N N . LYS A 1 154 ? 2.427 -6.511 29.957 1.00 57.38 154 LYS A N 1
ATOM 1154 C CA . LYS A 1 154 ? 2.109 -5.766 28.711 1.00 57.38 154 LYS A CA 1
ATOM 1155 C C . LYS A 1 154 ? 1.887 -4.257 28.879 1.00 57.38 154 LYS A C 1
ATOM 1157 O O . LYS A 1 154 ? 1.508 -3.596 27.920 1.00 57.38 154 LYS A O 1
ATOM 1162 N N . GLN A 1 155 ? 2.076 -3.695 30.073 1.00 53.81 155 GLN A N 1
ATOM 1163 C CA . GLN A 1 155 ? 1.782 -2.271 30.301 1.00 53.81 155 GLN A CA 1
ATOM 1164 C C . GLN A 1 155 ? 2.846 -1.321 29.729 1.00 53.81 155 GLN A C 1
ATOM 1166 O O . GLN A 1 155 ? 2.504 -0.201 29.359 1.00 53.81 155 GLN A O 1
ATOM 1171 N N . VAL A 1 156 ? 4.095 -1.772 29.574 1.00 55.09 156 VAL A N 1
ATOM 1172 C CA . VAL A 1 156 ? 5.192 -0.933 29.058 1.00 55.09 156 VAL A CA 1
ATOM 1173 C C . VAL A 1 156 ? 5.001 -0.601 27.570 1.00 55.09 156 VAL A C 1
ATOM 1175 O O . VAL A 1 156 ? 5.086 0.560 27.184 1.00 55.09 156 VAL A O 1
ATOM 1178 N N . ASP A 1 157 ? 4.589 -1.585 26.761 1.00 63.69 157 ASP A N 1
ATOM 1179 C CA . ASP A 1 157 ? 4.312 -1.383 25.329 1.00 63.69 157 ASP A CA 1
ATOM 1180 C C . ASP A 1 157 ? 3.110 -0.464 25.070 1.00 63.69 157 ASP A C 1
ATOM 1182 O O . ASP A 1 157 ? 3.044 0.220 24.048 1.00 63.69 157 ASP A O 1
ATOM 1186 N N . VAL A 1 158 ? 2.119 -0.451 25.967 1.00 73.25 158 VAL A N 1
ATOM 1187 C CA . VAL A 1 158 ? 0.922 0.386 25.793 1.00 73.25 158 VAL A CA 1
ATOM 1188 C C . VAL A 1 158 ? 1.256 1.854 26.039 1.00 73.25 158 VAL A C 1
ATOM 1190 O O . VAL A 1 158 ? 0.791 2.700 25.276 1.00 73.25 158 VAL A O 1
ATOM 1193 N N . ALA A 1 159 ? 2.086 2.155 27.040 1.00 74.75 159 ALA A N 1
ATOM 1194 C CA . ALA A 1 159 ? 2.530 3.518 27.317 1.00 74.75 159 ALA A CA 1
ATOM 1195 C C . ALA A 1 159 ? 3.339 4.089 26.142 1.00 74.75 159 ALA A C 1
ATOM 1197 O O . ALA A 1 159 ? 2.985 5.132 25.597 1.00 74.75 159 ALA A O 1
ATOM 1198 N N . GLU A 1 160 ? 4.328 3.347 25.644 1.00 80.19 160 GLU A N 1
ATOM 1199 C CA . GLU A 1 160 ? 5.188 3.811 24.549 1.00 80.19 160 GLU A CA 1
ATOM 1200 C C . GLU A 1 160 ? 4.424 3.942 23.215 1.00 80.19 160 GLU A C 1
ATOM 1202 O O . GLU A 1 160 ? 4.661 4.848 22.406 1.00 80.19 160 GLU A O 1
ATOM 1207 N N . LYS A 1 161 ? 3.420 3.084 22.993 1.00 85.06 161 LYS A N 1
ATOM 1208 C CA . LYS A 1 161 ? 2.533 3.165 21.824 1.00 85.06 161 LYS A CA 1
ATOM 1209 C C . LYS A 1 161 ? 1.526 4.308 21.927 1.00 85.06 161 LYS A C 1
ATOM 1211 O O . LYS A 1 161 ? 1.185 4.900 20.898 1.00 85.06 161 LYS A O 1
ATOM 1216 N N . LEU A 1 162 ? 1.074 4.642 23.136 1.00 80.19 162 LEU A N 1
ATOM 1217 C CA . LEU A 1 162 ? 0.273 5.838 23.396 1.00 80.19 162 LEU A CA 1
ATOM 1218 C C . LEU A 1 162 ? 1.105 7.107 23.208 1.00 80.19 162 LEU A C 1
ATOM 1220 O O . LEU A 1 162 ? 0.623 8.019 22.543 1.00 80.19 162 LEU A O 1
ATOM 1224 N N . ASP A 1 163 ? 2.358 7.138 23.656 1.00 81.88 163 ASP A N 1
ATOM 1225 C CA . ASP A 1 163 ? 3.264 8.273 23.449 1.00 81.88 163 ASP A CA 1
ATOM 1226 C C . ASP A 1 163 ? 3.656 8.455 21.982 1.00 81.88 163 ASP A C 1
ATOM 1228 O O . ASP A 1 163 ? 3.692 9.579 21.465 1.00 81.88 163 ASP A O 1
ATOM 1232 N N . SER A 1 164 ? 3.881 7.351 21.269 1.00 87.38 164 SER A N 1
ATOM 1233 C CA . SER A 1 164 ? 4.102 7.357 19.821 1.00 87.38 164 SER A CA 1
ATOM 1234 C C . SER A 1 164 ? 2.875 7.882 19.082 1.00 87.38 164 SER A C 1
ATOM 1236 O O . SER A 1 164 ? 2.992 8.710 18.178 1.00 87.38 164 SER A O 1
ATOM 1238 N N . ARG A 1 165 ? 1.672 7.455 19.485 1.00 84.81 165 ARG A N 1
ATOM 1239 C CA . ARG A 1 165 ? 0.417 7.973 18.930 1.00 84.81 165 ARG A CA 1
ATOM 1240 C C . ARG A 1 165 ? 0.230 9.451 19.273 1.00 84.81 165 ARG A C 1
ATOM 1242 O O . ARG A 1 165 ? -0.100 10.222 18.381 1.00 84.81 165 ARG A O 1
ATOM 1249 N N . ALA A 1 166 ? 0.497 9.866 20.506 1.00 84.94 166 ALA A N 1
ATOM 1250 C CA . ALA A 1 166 ? 0.378 11.256 20.929 1.00 84.94 166 ALA A CA 1
ATOM 1251 C C . ALA A 1 166 ? 1.356 12.174 20.183 1.00 84.94 166 ALA A C 1
ATOM 1253 O O . ALA A 1 166 ? 0.986 13.281 19.801 1.00 84.94 166 ALA A O 1
ATOM 1254 N N . SER A 1 167 ? 2.569 11.690 19.902 1.00 82.25 167 SER A N 1
ATOM 1255 C CA . SER A 1 167 ? 3.558 12.404 19.080 1.00 82.25 167 SER A CA 1
ATOM 1256 C C . SER A 1 167 ? 3.099 12.513 17.626 1.00 82.25 167 SER A C 1
ATOM 1258 O O . SER A 1 167 ? 3.233 13.557 17.000 1.00 82.25 167 SER A O 1
ATOM 1260 N N . LYS A 1 168 ? 2.501 11.444 17.097 1.00 85.25 168 LYS A N 1
ATOM 1261 C CA . LYS A 1 168 ? 2.056 11.360 15.702 1.00 85.25 168 LYS A CA 1
ATOM 1262 C C . LYS A 1 168 ? 0.790 12.171 15.415 1.00 85.25 168 LYS A C 1
ATOM 1264 O O . LYS A 1 168 ? 0.606 12.624 14.294 1.00 85.25 168 LYS A O 1
ATOM 1269 N N . PHE A 1 169 ? -0.062 12.355 16.419 1.00 84.00 169 PHE A N 1
ATOM 1270 C CA . PHE A 1 169 ? -1.285 13.157 16.330 1.00 84.00 169 PHE A CA 1
ATOM 1271 C C . PHE A 1 169 ? -1.139 14.557 16.946 1.00 84.00 169 PHE A C 1
ATOM 1273 O O . PHE A 1 169 ? -2.123 15.287 17.015 1.00 84.00 169 PHE A O 1
ATOM 1280 N N . GLY A 1 170 ? 0.060 14.941 17.404 1.00 78.12 170 GLY A N 1
ATOM 1281 C CA . GLY A 1 170 ? 0.303 16.258 18.003 1.00 78.12 170 GLY A CA 1
ATOM 1282 C C . GLY A 1 170 ? -0.491 16.518 19.289 1.00 78.12 170 GLY A C 1
ATOM 1283 O O . GLY A 1 170 ? -0.615 17.657 19.719 1.00 78.12 170 GLY A O 1
ATOM 1284 N N . THR A 1 171 ? -1.035 15.478 19.927 1.00 70.69 171 THR A N 1
ATOM 1285 C CA . THR A 1 171 ? -1.828 15.590 21.162 1.00 70.69 171 THR A CA 1
ATOM 1286 C C . THR A 1 171 ? -0.977 15.592 22.424 1.00 70.69 171 THR A C 1
ATOM 1288 O O . THR A 1 171 ? -1.533 15.554 23.522 1.00 70.69 171 THR A O 1
ATOM 1291 N N . LYS A 1 172 ? 0.355 15.674 22.307 1.00 68.00 172 LYS A N 1
ATOM 1292 C CA . LYS A 1 172 ? 1.200 16.130 23.414 1.00 68.00 172 LYS A CA 1
ATOM 1293 C C . LYS A 1 172 ? 0.843 17.592 23.687 1.00 68.00 172 LYS A C 1
ATOM 1295 O O . LYS A 1 172 ? 1.514 18.500 23.210 1.00 68.00 172 LYS A O 1
ATOM 1300 N N . ARG A 1 173 ? -0.258 17.811 24.415 1.00 58.09 173 ARG A N 1
ATOM 1301 C CA . ARG A 1 173 ? -0.564 19.093 25.041 1.00 58.09 173 ARG A CA 1
ATOM 1302 C C . ARG A 1 173 ? 0.586 19.356 26.000 1.00 58.09 173 ARG A C 1
ATOM 1304 O O . ARG A 1 173 ? 0.581 18.870 27.127 1.00 58.09 173 ARG A O 1
ATOM 1311 N N . ALA A 1 174 ? 1.583 20.099 25.528 1.00 57.19 174 ALA A N 1
ATOM 1312 C CA . ALA A 1 174 ? 2.357 20.935 26.419 1.00 57.19 174 ALA A CA 1
ATOM 1313 C C . ALA A 1 174 ? 1.332 21.694 27.268 1.00 57.19 174 ALA A C 1
ATOM 1315 O O . ALA A 1 174 ? 0.313 22.144 26.734 1.00 57.19 174 ALA A O 1
ATOM 1316 N N . ALA A 1 175 ? 1.544 21.734 28.580 1.00 56.66 175 ALA A N 1
ATOM 1317 C CA . ALA A 1 175 ? 0.763 22.561 29.482 1.00 56.66 175 ALA A CA 1
ATOM 1318 C C . ALA A 1 175 ? 1.029 24.027 29.113 1.00 56.66 175 ALA A C 1
ATOM 1320 O O . ALA A 1 175 ? 1.860 24.694 29.712 1.00 56.66 175 ALA A O 1
ATOM 1321 N N . VAL A 1 176 ? 0.403 24.477 28.028 1.00 56.56 176 VAL A N 1
ATOM 1322 C CA . VAL A 1 176 ? 0.294 25.878 27.671 1.00 56.56 176 VAL A CA 1
ATOM 1323 C C . VAL A 1 176 ? -0.757 26.409 28.623 1.00 56.56 176 VAL A C 1
ATOM 1325 O O . VAL A 1 176 ? -1.889 25.919 28.632 1.00 56.56 176 VAL A O 1
ATOM 1328 N N . GLU A 1 177 ? -0.316 27.316 29.484 1.00 59.34 177 GLU A N 1
ATOM 1329 C CA . GLU A 1 177 ? -1.145 28.150 30.339 1.00 59.34 177 GLU A CA 1
ATOM 1330 C C . GLU A 1 177 ? -2.307 28.673 29.489 1.00 59.34 177 GLU A C 1
ATOM 1332 O O . GLU A 1 177 ? -2.111 29.390 28.509 1.00 59.34 177 GLU A O 1
ATOM 1337 N N . VAL A 1 178 ? -3.501 28.142 29.759 1.00 57.41 178 VAL A N 1
ATOM 1338 C CA . VAL A 1 178 ? -4.706 28.471 29.004 1.00 57.41 178 VAL A CA 1
ATOM 1339 C C . VAL A 1 178 ? -5.035 29.906 29.366 1.00 57.41 178 VAL A C 1
ATOM 1341 O O . VAL A 1 178 ? -5.426 30.180 30.495 1.00 57.41 178 VAL A O 1
ATOM 1344 N N . ASP A 1 179 ? -4.831 30.799 28.407 1.00 65.56 179 ASP A N 1
ATOM 1345 C CA . ASP A 1 179 ? -5.103 32.223 28.543 1.00 65.56 179 ASP A CA 1
ATOM 1346 C C . ASP A 1 179 ? -6.558 32.436 29.010 1.00 65.56 179 ASP A C 1
ATOM 1348 O O . ASP A 1 179 ? -7.470 31.713 28.579 1.00 65.56 179 ASP A O 1
ATOM 1352 N N . GLU A 1 180 ? -6.805 33.403 29.897 1.00 76.12 180 GLU A N 1
ATOM 1353 C CA . GLU A 1 180 ? -8.095 33.573 30.602 1.00 76.12 180 GLU A CA 1
ATOM 1354 C C . GLU A 1 180 ? -9.292 33.742 29.632 1.00 76.12 180 GLU A C 1
ATOM 1356 O O . GLU A 1 180 ? -10.449 33.390 29.922 1.00 76.12 180 GLU A O 1
ATOM 1361 N N . GLU A 1 181 ? -9.012 34.220 28.418 1.00 75.12 181 GLU A N 1
ATOM 1362 C CA . GLU A 1 181 ? -9.980 34.356 27.333 1.0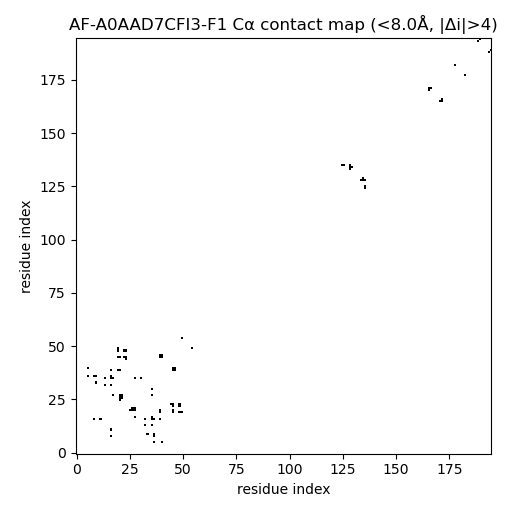0 75.12 181 GLU A CA 1
ATOM 1363 C C . GLU A 1 181 ? -10.415 32.998 26.736 1.00 75.12 181 GLU A C 1
ATOM 1365 O O . GLU A 1 181 ? -11.595 32.796 26.404 1.00 75.12 181 GLU A O 1
ATOM 1370 N N . GLU A 1 182 ? -9.513 32.016 26.646 1.00 81.19 182 GLU A N 1
ATOM 1371 C CA . GLU A 1 182 ? -9.837 30.683 26.129 1.00 81.19 182 GLU A CA 1
ATOM 1372 C C . GLU A 1 182 ? -10.697 29.890 27.126 1.00 81.19 182 GLU A C 1
ATOM 1374 O O . GLU A 1 182 ? -11.640 29.194 26.716 1.00 81.19 182 GLU A O 1
ATOM 1379 N N . GLU A 1 183 ? -10.473 30.057 28.433 1.00 80.56 183 GLU A N 1
ATOM 1380 C CA . GLU A 1 183 ? -11.333 29.460 29.459 1.00 80.56 183 GLU A CA 1
ATOM 1381 C C . GLU A 1 183 ? -12.773 29.966 29.372 1.00 80.56 183 GLU A C 1
ATOM 1383 O O . GLU A 1 183 ? -13.720 29.180 29.465 1.00 80.56 183 GLU A O 1
ATOM 1388 N N . SER A 1 184 ? -12.954 31.265 29.145 1.00 83.44 184 SER A N 1
ATOM 1389 C CA . SER A 1 184 ? -14.274 31.888 29.009 1.00 83.44 184 SER A CA 1
ATOM 1390 C C . SER A 1 184 ? -15.010 31.377 27.768 1.00 83.44 184 SER A C 1
ATOM 1392 O O . SER A 1 184 ? -16.207 31.060 27.809 1.00 83.44 184 SER A O 1
ATOM 1394 N N . ARG A 1 185 ? -14.286 31.196 26.658 1.00 88.00 185 ARG A N 1
ATOM 1395 C CA . ARG A 1 185 ? -14.833 30.599 25.431 1.00 88.00 185 ARG A CA 1
ATOM 1396 C C . ARG A 1 185 ? -15.201 29.129 25.628 1.00 88.00 185 ARG A C 1
ATOM 1398 O O . ARG A 1 185 ? -16.204 28.664 25.075 1.00 88.00 185 ARG A O 1
ATOM 1405 N N . ARG A 1 186 ? -14.425 28.399 26.433 1.00 85.62 186 ARG A N 1
ATOM 1406 C CA . ARG A 1 186 ? -14.696 27.004 26.793 1.00 85.62 186 ARG A CA 1
ATOM 1407 C C . ARG A 1 186 ? -15.893 26.883 27.736 1.00 85.62 186 ARG A C 1
ATOM 1409 O O . ARG A 1 186 ? -16.739 26.032 27.474 1.00 85.62 186 ARG A O 1
ATOM 1416 N N . LYS A 1 187 ? -16.026 27.773 28.727 1.00 89.69 187 LYS A N 1
ATOM 1417 C CA . LYS A 1 187 ? -17.198 27.886 29.617 1.00 89.69 187 LYS A CA 1
ATOM 1418 C C . LYS A 1 187 ? -18.470 28.171 28.815 1.00 89.69 187 LYS A C 1
ATOM 1420 O O . LYS A 1 187 ? -19.423 27.408 28.920 1.00 89.69 187 LYS A O 1
ATOM 1425 N N . ARG A 1 188 ? -18.449 29.138 27.887 1.00 91.94 188 ARG A N 1
ATOM 1426 C CA . ARG A 1 188 ? -19.583 29.390 26.968 1.00 91.94 188 ARG A CA 1
ATOM 1427 C C . ARG A 1 188 ? -19.946 28.187 26.102 1.00 91.94 188 ARG A C 1
ATOM 1429 O O . ARG A 1 188 ? -21.116 27.970 25.795 1.00 91.94 188 ARG A O 1
ATOM 1436 N N . ARG A 1 189 ? -18.952 27.419 25.646 1.00 90.75 189 ARG A N 1
ATOM 1437 C CA . ARG A 1 189 ? -19.216 26.193 24.886 1.00 90.75 189 ARG A CA 1
ATOM 1438 C C . ARG A 1 189 ? -19.818 25.121 25.792 1.00 90.75 189 ARG A C 1
ATOM 1440 O O . ARG A 1 189 ? -20.774 24.493 25.372 1.00 90.75 189 ARG A O 1
ATOM 1447 N N . ALA A 1 190 ? -19.317 24.940 27.009 1.00 91.12 190 ALA A N 1
ATOM 1448 C CA . ALA A 1 190 ? -19.890 23.995 27.965 1.00 91.12 190 ALA A CA 1
ATOM 1449 C C . ALA A 1 190 ? -21.343 24.357 28.322 1.00 91.12 190 ALA A C 1
ATOM 1451 O O . ALA A 1 190 ? -22.188 23.475 28.351 1.00 91.12 190 ALA A O 1
ATOM 1452 N N . GLU A 1 191 ? -21.671 25.642 28.463 1.00 89.12 191 GLU A N 1
ATOM 1453 C CA . GLU A 1 191 ? -23.050 26.106 28.688 1.00 89.12 191 GLU A CA 1
ATOM 1454 C C . GLU A 1 191 ? -23.970 25.843 27.487 1.00 89.12 191 GLU A C 1
ATOM 1456 O O . GLU A 1 191 ? -25.114 25.426 27.646 1.00 89.12 191 GLU A O 1
ATOM 1461 N N . ARG A 1 192 ? -23.471 26.055 26.261 1.00 90.19 192 ARG A N 1
ATOM 1462 C CA . ARG A 1 192 ? -24.259 25.811 25.038 1.00 90.19 192 ARG A CA 1
ATOM 1463 C C . ARG A 1 192 ? -24.375 24.337 24.677 1.00 90.19 192 ARG A C 1
ATOM 1465 O O . ARG A 1 192 ? -25.332 23.962 24.008 1.00 90.19 192 ARG A O 1
ATOM 1472 N N . PHE A 1 193 ? -23.381 23.534 25.036 1.00 84.56 193 PHE A N 1
ATOM 1473 C CA . PHE A 1 193 ? -23.251 22.159 24.562 1.00 84.56 193 PHE A CA 1
ATOM 1474 C C . PHE A 1 193 ? -23.335 21.106 25.666 1.00 84.56 193 PHE A C 1
ATOM 1476 O O . PHE A 1 193 ? -23.288 19.932 25.318 1.00 84.56 193 PHE A O 1
ATOM 1483 N N . GLY A 1 194 ? -23.493 21.501 26.935 1.00 78.94 194 GLY A N 1
ATOM 1484 C CA . GLY A 1 194 ? -23.745 20.618 28.078 1.00 78.94 194 GLY A CA 1
ATOM 1485 C C . GLY A 1 194 ? -22.821 19.404 28.101 1.00 78.94 194 GLY A C 1
ATOM 1486 O O . GLY A 1 194 ? -23.241 18.314 27.714 1.00 78.94 194 GLY A O 1
ATOM 1487 N N . THR A 1 195 ? -21.558 19.607 28.481 1.00 55.75 195 THR A N 1
ATOM 1488 C CA . THR A 1 195 ? -20.605 18.503 28.687 1.00 55.75 195 THR A CA 1
ATOM 1489 C C . THR A 1 195 ? -20.873 17.770 29.982 1.00 55.75 195 THR A C 1
ATOM 1491 O O . THR A 1 195 ? -21.008 18.490 30.997 1.00 55.75 195 THR A O 1
#

Organism: NCBI:txid1738132

Secondary structure (DSSP, 8-state):
-HHHHHHHHHHS-HHHHHHHHHTTT----S--HHHHHHHHHH-HHHHHHHHHHHS---TTSSPPTT--TT-----------------------------------------------HHHHHHHHHHHHHHTT------PPP----------SSHHHHHHHHHHHHHHTT---------HHHHHHHHHHHHHH--

Solvent-accessible surface area (backbone atoms only — not comparable to full-atom values): 13460 Å² total; per-residue (Å²): 116,68,65,62,52,51,52,58,57,66,72,52,53,68,66,58,53,41,52,33,31,51,75,63,76,41,89,71,68,99,61,53,65,69,56,49,47,52,48,33,75,71,31,67,64,30,44,49,49,41,41,78,75,67,46,78,79,65,81,76,70,60,72,72,84,73,80,70,79,81,79,79,83,80,86,87,82,90,81,86,87,86,90,81,86,83,92,82,90,84,92,79,88,89,86,85,87,90,86,84,88,90,85,92,82,90,88,86,84,90,88,87,90,85,92,75,66,72,68,66,55,49,52,55,48,48,55,47,22,60,77,66,74,43,82,81,76,72,82,72,81,81,80,88,77,84,86,84,83,89,90,78,88,63,65,69,64,52,52,55,52,48,50,51,48,27,64,75,68,65,63,67,70,68,89,65,82,75,52,75,68,57,52,52,55,49,50,54,44,39,71,75,62,67,120

Radius of gyration: 33.44 Å; Cα contacts (8 Å, |Δi|>4): 50; chains: 1; bounding box: 64×52×86 Å

Foldseek 3Di:
DVVVVLVVLVVDDPVVLVVLCVVVVHDDDPDDSVVSSVVCSVDPSSVVSCCVPDPPPCPVPPPPPDPPPVPPDDDDDDDDDDDDDDDDDDDDDDDDDDDDDDDDDDDDDDDDDDDDDPPVVVVVLVVVCVVVVHPPPDPDDDDDDDDDDDDDPCPVVVVVVVVVVCVVVVVPPDPDPQPPVNVVVVVVCCVVPVD

InterPro domains:
  IPR040746 THO1_MOS11, C-terminal domain [PF18592] (119-138)
  IPR052240 SAP domain-containing ribonucleoprotein [PTHR46551] (7-194)